Protein AF-A0A7S3ID53-F1 (afdb_monomer_lite)

Sequence (266 aa):
MGAVDMTKEGDAGKDYNVEGYPTLKFFGEDKANPEDFEGGRSSVGIINYATRKLKEIANARIGNKKRAKAEKPKEEKQPEPEPEAEAPTGDDDVVVLTDSNFAEELEASQEPWFVEFYAPWCGHCKKLAPEWNRAAKGLKGIVNMGAVDMTKEGDAGKDYNVEGYPTLKFFGEDKANPEDFEGGRSSVGIINYATRKLKEIANARIGNKKRAKAEKPKEEKQPEPEPEAEAPTGDDDVVVLTDSNFAEELEASQEPWFVEFYAPWC

pLDDT: mean 81.03, std 19.99, range [30.77, 98.19]

InterPro domains:
  IPR005788 Protein disulfide-isomerase, thioredoxin-like domain [TIGR01126] (97-197)
  IPR013766 Thioredoxin domain [PF00085] (2-50)
  IPR013766 Thioredoxin domain [PF00085] (94-194)
  IPR013766 Thioredoxin domain [PF00085] (238-266)
  IPR013766 Thioredoxin domain [PS51352] (76-203)
  IPR017937 Thioredoxin, conserved site [PS00194] (114-132)
  IPR036249 Thioredoxin-like superfamily [SSF52833] (2-51)
  IPR036249 Thioredoxin-like superfamily [SSF52833] (88-198)
  IPR036249 Thioredoxin-like superfamily [SSF52833] (228-266)

Secondary structure (DSSP, 8-state):
-EEEETTT-TTTTGGGT--SSSEEEEE-S-TTSPEE--S-SSHHHHHHHHHHHHHHHHHHHTT----SS--PPP-PPPPPPPP--------TTSEEE-TTTHIIIIIS--S-EEEEEE-TT-HHHHHHHHHHHHHHHHHTTTSEEEEEETTT-SSTTGGG---SSSEEEEE-S-TTSPEEP-S-SSHHHHHHHHHHHHHHHHHHHTT-----S--------PPPPPPP-------TTSEEE-TTTHIIIIIS-SS-EEEEEE-TT-

Organism: NCBI:txid46462

Foldseek 3Di:
DEEEACVAFVPLCPQPPCPDPWWKWKQAQPNSHIDTQPFDPDLLGVLVRVLVVLLCQLCVLLVNHDDPDDDDDDDDDDDDDDDQQFALDCPVQEAEDALVCLCPPQVVDQFKEKEWEAARPDPVRSVLNVQLVSLSSSCRQNYRYYYYHCVHRVPRCVQVPCPDPGWMWIQHRPNNDTDTDDFDSGSSGSSVRSSVVSSQNSCVVVVNPPPDDDDDDDDDDDDDDDDDDDPDPDDVVYHYDHNVCSCVPRVPDSHMDIYIYHHNVD

Radius of gyration: 21.74 Å; chains: 1; bounding box: 58×51×54 Å

Structure (mmCIF, N/CA/C/O backbone):
data_AF-A0A7S3ID53-F1
#
_entry.id   AF-A0A7S3ID53-F1
#
loop_
_atom_site.group_PDB
_atom_site.id
_atom_site.type_symbol
_atom_site.label_atom_id
_atom_site.label_alt_id
_atom_site.label_comp_id
_atom_site.label_asym_id
_atom_site.label_entity_id
_atom_site.label_seq_id
_atom_site.pdbx_PDB_ins_code
_atom_site.Cartn_x
_atom_site.Cartn_y
_atom_site.Cartn_z
_atom_site.occupancy
_atom_site.B_iso_or_equiv
_atom_site.auth_seq_id
_atom_site.auth_comp_id
_atom_site.auth_asym_id
_atom_site.auth_atom_id
_atom_site.pdbx_PDB_model_num
ATOM 1 N N . MET A 1 1 ? -12.681 0.423 7.461 1.00 87.00 1 MET A N 1
ATOM 2 C CA . MET A 1 1 ? -12.718 0.737 8.919 1.00 87.00 1 MET A CA 1
ATOM 3 C C . MET A 1 1 ? -13.815 -0.099 9.558 1.00 87.00 1 MET A C 1
ATOM 5 O O . MET A 1 1 ? -14.623 -0.624 8.810 1.00 87.00 1 MET A O 1
ATOM 9 N N . GLY A 1 2 ? -13.849 -0.245 10.884 1.00 89.06 2 GLY A N 1
ATOM 10 C CA . GLY A 1 2 ? -14.898 -0.996 11.584 1.00 89.06 2 GLY A CA 1
ATOM 11 C C . GLY A 1 2 ? -15.745 -0.108 12.497 1.00 89.06 2 GLY A C 1
ATOM 12 O O . GLY A 1 2 ? -15.226 0.860 13.054 1.00 89.06 2 GLY A O 1
ATOM 13 N N . ALA A 1 3 ? -17.017 -0.447 12.685 1.00 91.50 3 ALA A N 1
ATOM 14 C CA . ALA A 1 3 ? -17.880 0.185 13.683 1.00 91.50 3 ALA A CA 1
ATOM 15 C C . ALA A 1 3 ? -18.685 -0.867 14.457 1.00 91.50 3 ALA A C 1
ATOM 17 O O . ALA A 1 3 ? -19.273 -1.755 13.845 1.00 91.50 3 ALA A O 1
ATOM 18 N N . VAL A 1 4 ? -18.721 -0.755 15.786 1.00 90.94 4 VAL A N 1
ATOM 19 C CA . VAL A 1 4 ? -19.431 -1.665 16.700 1.00 90.94 4 VAL A CA 1
ATOM 20 C C . VAL A 1 4 ? -20.469 -0.883 17.503 1.00 90.94 4 VAL A C 1
ATOM 22 O O . VAL A 1 4 ? -20.121 0.047 18.236 1.00 90.94 4 VAL A O 1
ATOM 25 N N . ASP A 1 5 ? -21.737 -1.287 17.400 1.00 89.75 5 ASP A N 1
ATOM 26 C CA . ASP A 1 5 ? -22.834 -0.763 18.223 1.00 89.75 5 ASP A CA 1
ATOM 27 C C . ASP A 1 5 ? -22.857 -1.479 19.580 1.00 89.75 5 ASP A C 1
ATOM 29 O O . ASP A 1 5 ? -23.471 -2.533 19.742 1.00 89.75 5 ASP A O 1
ATOM 33 N N . MET A 1 6 ? -22.233 -0.879 20.590 1.00 87.88 6 MET A N 1
ATOM 34 C CA . MET A 1 6 ? -22.072 -1.479 21.922 1.00 87.88 6 MET A CA 1
ATOM 35 C C . MET A 1 6 ? -23.379 -1.597 22.718 1.00 87.88 6 MET A C 1
ATOM 37 O O . MET A 1 6 ? -23.398 -2.126 23.830 1.00 87.88 6 MET A O 1
ATOM 41 N N . THR A 1 7 ? -24.490 -1.103 22.169 1.00 84.50 7 THR A N 1
ATOM 42 C CA . THR A 1 7 ? -25.829 -1.255 22.756 1.00 84.50 7 THR A CA 1
ATOM 43 C C . THR A 1 7 ? -26.482 -2.573 22.369 1.00 84.50 7 THR A C 1
ATOM 45 O O . THR A 1 7 ? -27.404 -3.027 23.050 1.00 84.50 7 THR A O 1
ATOM 48 N N . LYS A 1 8 ? -25.981 -3.185 21.294 1.00 85.31 8 LYS A N 1
ATOM 49 C CA . LYS A 1 8 ? -26.403 -4.487 20.779 1.00 85.31 8 LYS A CA 1
ATOM 50 C C . LYS A 1 8 ? -25.313 -5.534 20.979 1.00 85.31 8 LYS A C 1
ATOM 52 O O . LYS A 1 8 ? -25.613 -6.624 21.451 1.00 85.31 8 LYS A O 1
ATOM 57 N N . GLU A 1 9 ? -24.072 -5.153 20.694 1.00 84.81 9 GLU A N 1
ATOM 58 C CA . GLU A 1 9 ? -22.898 -6.024 20.601 1.00 84.81 9 GLU A CA 1
ATOM 59 C C . GLU A 1 9 ? -22.068 -5.907 21.884 1.00 84.81 9 GLU A C 1
ATOM 61 O O . GLU A 1 9 ? -21.001 -5.291 21.950 1.00 84.81 9 GLU A O 1
ATOM 66 N N . GLY A 1 10 ? -22.660 -6.380 22.978 1.00 72.75 10 GLY A N 1
ATOM 67 C CA . GLY A 1 10 ? -22.133 -6.152 24.317 1.00 72.75 10 GLY A CA 1
ATOM 68 C C . GLY A 1 10 ? -20.851 -6.927 24.613 1.00 72.75 10 GLY A C 1
ATOM 69 O O . GLY A 1 10 ? -20.181 -6.586 25.586 1.00 72.75 10 GLY A O 1
ATOM 70 N N . ASP A 1 11 ? -20.519 -7.960 23.838 1.00 79.38 11 ASP A N 1
ATOM 71 C CA . ASP A 1 11 ? -19.353 -8.812 24.078 1.00 79.38 11 ASP A CA 1
ATOM 72 C C . ASP A 1 11 ? -18.123 -8.340 23.287 1.00 79.38 11 ASP A C 1
ATOM 74 O O . ASP A 1 11 ? -17.028 -8.312 23.852 1.00 79.38 11 ASP A O 1
ATOM 78 N N . ALA A 1 12 ? -18.305 -7.835 22.062 1.00 75.38 12 ALA A N 1
ATOM 79 C CA . ALA A 1 12 ? -17.230 -7.386 21.170 1.00 75.38 12 ALA A CA 1
ATOM 80 C C . ALA A 1 12 ? -16.278 -6.320 21.761 1.00 75.38 12 ALA A C 1
ATOM 82 O O . ALA A 1 12 ? -15.120 -6.239 21.360 1.00 75.38 12 ALA A O 1
ATOM 83 N N . GLY A 1 13 ? -16.728 -5.486 22.707 1.00 70.50 13 GLY A N 1
ATOM 84 C CA . GLY A 1 13 ? -15.908 -4.417 23.307 1.00 70.50 13 GLY A CA 1
ATOM 85 C C . GLY A 1 13 ? -15.374 -4.685 24.720 1.00 70.50 13 GLY A C 1
ATOM 86 O O . GLY A 1 13 ? -14.577 -3.888 25.225 1.00 70.50 13 GLY A O 1
ATOM 87 N N . LYS A 1 14 ? -15.800 -5.770 25.385 1.00 77.88 14 LYS A N 1
ATOM 88 C CA . LYS A 1 14 ? -15.497 -6.008 26.814 1.00 77.88 14 LYS A CA 1
ATOM 89 C C . LYS A 1 14 ? -14.019 -6.253 27.079 1.00 77.88 14 LYS A C 1
ATOM 91 O O . LYS A 1 14 ? -13.478 -5.715 28.045 1.00 77.88 14 LYS A O 1
ATOM 96 N N . ASP A 1 15 ? -13.369 -7.001 26.198 1.00 82.25 15 ASP A N 1
ATOM 97 C CA . ASP A 1 15 ? -11.969 -7.394 26.369 1.00 82.25 15 ASP A CA 1
ATOM 98 C C . ASP A 1 15 ? -10.986 -6.263 26.027 1.00 82.25 15 ASP A C 1
ATOM 100 O O . ASP A 1 15 ? -9.792 -6.355 26.304 1.00 82.25 15 ASP A O 1
ATOM 104 N N . TYR A 1 16 ? -11.495 -5.144 25.503 1.00 86.62 16 TYR A N 1
ATOM 105 C CA . TYR A 1 16 ? -10.685 -4.043 24.989 1.00 86.62 16 TYR A CA 1
ATOM 106 C C . TYR A 1 16 ? -10.718 -2.784 25.861 1.00 86.62 16 TYR A C 1
ATOM 108 O O . TYR A 1 16 ? -10.283 -1.720 25.421 1.00 86.62 16 TYR A O 1
ATOM 116 N N . ASN A 1 17 ? -11.200 -2.882 27.105 1.00 85.06 17 ASN A N 1
ATOM 117 C CA . ASN A 1 17 ? -11.281 -1.768 28.059 1.00 85.06 17 ASN A CA 1
ATOM 118 C C . ASN A 1 17 ? -12.061 -0.554 27.513 1.00 85.06 17 ASN A C 1
ATOM 120 O O . ASN A 1 17 ? -11.615 0.594 27.600 1.00 85.06 17 ASN A O 1
ATOM 124 N N . VAL A 1 18 ? -13.212 -0.807 26.886 1.00 86.38 18 VAL A N 1
ATOM 125 C CA . VAL A 1 18 ? -14.123 0.247 26.423 1.00 86.38 18 VAL A CA 1
ATOM 126 C C . VAL A 1 18 ? -14.992 0.705 27.601 1.00 86.38 18 VAL A C 1
ATOM 128 O O . VAL A 1 18 ? -15.982 0.067 27.947 1.00 86.38 18 VAL A O 1
ATOM 131 N N . GLU A 1 19 ? -14.601 1.807 28.246 1.00 83.06 19 GLU A N 1
ATOM 132 C CA . GLU A 1 19 ? -15.264 2.330 29.459 1.00 83.06 19 GLU A CA 1
ATOM 133 C C . GLU A 1 19 ? -16.294 3.444 29.184 1.00 83.06 19 GLU A C 1
ATOM 135 O O . GLU A 1 19 ? -17.050 3.836 30.074 1.00 83.06 19 GLU A O 1
ATOM 140 N N . GLY A 1 20 ? -16.338 3.970 27.958 1.00 82.81 20 GLY A N 1
ATOM 141 C CA . GLY A 1 20 ? -17.243 5.048 27.562 1.00 82.81 20 GLY A CA 1
ATOM 142 C C . GLY A 1 20 ? -17.380 5.171 26.048 1.00 82.81 20 GLY A C 1
ATOM 143 O O . GLY A 1 20 ? -16.651 4.520 25.299 1.00 82.81 20 GLY A O 1
ATOM 144 N N . TYR A 1 21 ? -18.305 6.016 25.592 1.00 86.38 21 TYR A N 1
ATOM 145 C CA . TYR A 1 21 ? -18.636 6.154 24.171 1.00 86.38 21 TYR A CA 1
ATOM 146 C C . TYR A 1 21 ? -18.617 7.626 23.706 1.00 86.38 21 TYR A C 1
ATOM 148 O O . TYR A 1 21 ? -18.977 8.509 24.489 1.00 86.38 21 TYR A O 1
ATOM 156 N N . PRO A 1 22 ? -18.206 7.904 22.450 1.00 89.75 22 PRO A N 1
ATOM 157 C CA . PRO A 1 22 ? -17.543 6.968 21.542 1.00 89.75 22 PRO A CA 1
ATOM 158 C C . PRO A 1 22 ? -16.083 6.724 21.964 1.00 89.75 22 PRO A C 1
ATOM 160 O O . PRO A 1 22 ? -15.394 7.642 22.436 1.00 89.75 22 PRO A O 1
ATOM 163 N N . THR A 1 23 ? -15.610 5.494 21.755 1.00 90.12 23 THR A N 1
ATOM 164 C CA . THR A 1 23 ? -14.207 5.091 21.935 1.00 90.12 23 THR A CA 1
ATOM 165 C C . THR A 1 23 ? -13.660 4.585 20.609 1.00 90.12 23 THR A C 1
ATOM 167 O O . THR A 1 23 ? -14.221 3.671 20.015 1.00 90.12 23 THR A O 1
ATOM 170 N N . LEU A 1 24 ? -12.553 5.168 20.150 1.00 93.00 24 LEU A N 1
ATOM 171 C CA . LEU A 1 24 ? -11.887 4.759 18.916 1.00 93.00 24 LEU A CA 1
ATOM 172 C C . LEU A 1 24 ? -10.577 4.057 19.256 1.00 93.00 24 LEU A C 1
ATOM 174 O O . LEU A 1 24 ? -9.776 4.578 20.038 1.00 93.00 24 LEU A O 1
ATOM 178 N N . LYS A 1 25 ? -10.356 2.898 18.642 1.00 93.38 25 LYS A N 1
ATOM 179 C CA . LYS A 1 25 ? -9.172 2.066 18.855 1.00 93.38 25 LYS A CA 1
ATOM 180 C C . LYS A 1 25 ? -8.539 1.666 17.533 1.00 93.38 25 LYS A C 1
ATOM 182 O O . LYS A 1 25 ? -9.215 1.414 16.536 1.00 93.38 25 LYS A O 1
ATOM 187 N N . PHE A 1 26 ? -7.215 1.605 17.535 1.00 94.62 26 PHE A N 1
ATOM 188 C CA . PHE A 1 26 ? -6.420 1.100 16.430 1.00 94.62 26 PHE A CA 1
ATOM 189 C C . PHE A 1 26 ? -5.920 -0.306 16.753 1.00 94.62 26 PHE A C 1
ATOM 191 O O . PHE A 1 26 ? -5.121 -0.506 17.666 1.00 94.62 26 PHE A O 1
ATOM 198 N N . PHE A 1 27 ? -6.373 -1.270 15.964 1.00 93.88 27 PHE A N 1
ATOM 199 C CA . PHE A 1 27 ? -5.972 -2.664 16.033 1.00 93.88 27 PHE A CA 1
ATOM 200 C C . PHE A 1 27 ? -4.851 -2.898 15.022 1.00 93.88 27 PHE A C 1
ATOM 202 O O . PHE A 1 27 ? -5.096 -3.050 13.823 1.00 93.88 27 PHE A O 1
ATOM 209 N N . GLY A 1 28 ? -3.610 -2.902 15.512 1.00 90.81 28 GLY A N 1
ATOM 210 C CA . GLY A 1 28 ? -2.423 -3.208 14.714 1.00 90.81 28 GLY A CA 1
ATOM 211 C C . GLY A 1 28 ? -2.308 -4.699 14.372 1.00 90.81 28 GLY A C 1
ATOM 212 O O . GLY A 1 28 ? -3.309 -5.393 14.216 1.00 90.81 28 GLY A O 1
ATOM 213 N N . GLU A 1 29 ? -1.076 -5.195 14.251 1.00 88.25 29 GLU A N 1
ATOM 214 C CA . GLU A 1 29 ? -0.818 -6.630 14.029 1.00 88.25 29 GLU A CA 1
ATOM 215 C C . GLU A 1 29 ? -1.092 -7.472 15.283 1.00 88.25 29 GLU A C 1
ATOM 217 O O . GLU A 1 29 ? -1.537 -8.609 15.185 1.00 88.25 29 GLU A O 1
ATOM 222 N N . ASP A 1 30 ? -0.849 -6.905 16.467 1.00 89.44 30 ASP A N 1
ATOM 223 C CA . ASP A 1 30 ? -1.215 -7.519 17.740 1.00 89.44 30 ASP A CA 1
ATOM 224 C C . ASP A 1 30 ? -2.657 -7.140 18.096 1.00 89.44 30 ASP A C 1
ATOM 226 O O . ASP A 1 30 ? -2.913 -6.114 18.731 1.00 89.44 30 ASP A O 1
ATOM 230 N N . LYS A 1 31 ? -3.606 -7.962 17.636 1.00 88.56 31 LYS A N 1
ATOM 231 C CA . LYS A 1 31 ? -5.047 -7.742 17.836 1.00 88.56 31 LYS A CA 1
ATOM 232 C C . LYS A 1 31 ? -5.463 -7.731 19.301 1.00 88.56 31 LYS A C 1
ATOM 234 O O . LYS A 1 31 ? -6.418 -7.044 19.643 1.00 88.56 31 LYS A O 1
ATOM 239 N N . ALA A 1 32 ? -4.723 -8.427 20.161 1.00 88.31 32 ALA A N 1
ATOM 240 C CA . ALA A 1 32 ? -5.027 -8.510 21.584 1.00 88.31 32 ALA A CA 1
ATOM 241 C C . ALA A 1 32 ? -4.705 -7.209 22.339 1.00 88.31 32 ALA A C 1
ATOM 243 O O . ALA A 1 32 ? -5.234 -6.989 23.425 1.00 88.31 32 ALA A O 1
ATOM 244 N N . ASN A 1 33 ? -3.848 -6.346 21.781 1.00 89.88 33 ASN A N 1
ATOM 245 C CA . ASN A 1 33 ? -3.401 -5.111 22.424 1.00 89.88 33 ASN A CA 1
ATOM 246 C C . ASN A 1 33 ? -3.660 -3.888 21.525 1.00 89.88 33 ASN A C 1
ATOM 248 O O . ASN A 1 33 ? -2.707 -3.280 21.021 1.00 89.88 33 ASN A O 1
ATOM 252 N N . PRO A 1 34 ? -4.931 -3.504 21.300 1.00 92.44 34 PRO A N 1
ATOM 253 C CA . PRO A 1 34 ? -5.243 -2.314 20.524 1.00 92.44 34 PRO A CA 1
ATOM 254 C C . PRO A 1 34 ? -4.798 -1.035 21.237 1.00 92.44 34 PRO A C 1
ATOM 256 O O . PRO A 1 34 ? -4.846 -0.918 22.462 1.00 92.44 34 PRO A O 1
ATOM 259 N N . GLU A 1 35 ? -4.410 -0.040 20.446 1.00 93.19 35 GLU A N 1
ATOM 260 C CA . GLU A 1 35 ? -4.025 1.278 20.940 1.00 93.19 35 GLU A CA 1
ATOM 261 C C . GLU A 1 35 ? -5.216 2.237 20.928 1.00 93.19 35 GLU A C 1
ATOM 263 O O . GLU A 1 35 ? -5.979 2.284 19.961 1.00 93.19 35 GLU A O 1
ATOM 268 N N . ASP A 1 36 ? -5.337 3.068 21.961 1.00 92.31 36 ASP A N 1
ATOM 269 C CA . ASP A 1 36 ? -6.326 4.143 21.968 1.00 92.31 36 ASP A CA 1
ATOM 270 C C . ASP A 1 36 ? -5.988 5.219 20.926 1.00 92.31 36 ASP A C 1
ATOM 272 O O . ASP A 1 36 ? -4.829 5.577 20.667 1.00 92.31 36 ASP A O 1
ATOM 276 N N . PHE A 1 37 ? -7.030 5.763 20.302 1.00 92.19 37 PHE A N 1
ATOM 277 C CA . PHE A 1 37 ? -6.881 6.883 19.387 1.00 92.19 37 PHE A CA 1
ATOM 278 C C . PHE A 1 37 ? -6.595 8.188 20.144 1.00 92.19 37 PHE A C 1
ATOM 280 O O . PHE A 1 37 ? -7.456 8.742 20.824 1.00 92.19 37 PHE A O 1
ATOM 287 N N . GLU A 1 38 ? -5.399 8.741 19.939 1.00 85.69 38 GLU A N 1
ATOM 288 C CA . GLU A 1 38 ? -4.935 9.984 20.580 1.00 85.69 38 GLU A CA 1
ATOM 289 C C . GLU A 1 38 ? -4.972 11.212 19.639 1.00 85.69 38 GLU A C 1
ATOM 291 O O . GLU A 1 38 ? -4.125 12.105 19.708 1.00 85.69 38 GLU A O 1
ATOM 296 N N . GLY A 1 39 ? -5.913 11.257 18.691 1.00 85.00 39 GLY A N 1
ATOM 297 C CA . GLY A 1 39 ? -6.010 12.326 17.691 1.00 85.00 39 GLY A CA 1
ATOM 298 C C . GLY A 1 39 ? -7.215 13.254 17.861 1.00 85.00 39 GLY A C 1
ATOM 299 O O . GLY A 1 39 ? -8.125 13.019 18.652 1.00 85.00 39 GLY A O 1
ATOM 300 N N . GLY A 1 40 ? -7.247 14.325 17.063 1.00 86.88 40 GLY A N 1
ATOM 301 C CA . GLY A 1 40 ? -8.467 15.119 16.908 1.00 86.88 40 GLY A CA 1
ATOM 302 C C . GLY A 1 40 ? -9.541 14.297 16.193 1.00 86.88 40 GLY A C 1
ATOM 303 O O . GLY A 1 40 ? -9.251 13.704 15.157 1.00 86.88 40 GLY A O 1
ATOM 304 N N . ARG A 1 41 ? -10.774 14.296 16.708 1.00 86.75 41 ARG A N 1
ATOM 305 C CA . ARG A 1 41 ? -11.921 13.528 16.175 1.00 86.75 41 ARG A CA 1
ATOM 306 C C . ARG A 1 41 ? -12.503 14.081 14.863 1.00 86.75 41 ARG A C 1
ATOM 308 O O . ARG A 1 41 ? -13.652 13.833 14.534 1.00 86.75 41 ARG A O 1
ATOM 315 N N . SER A 1 42 ? -11.722 14.850 14.109 1.00 90.69 42 SER A N 1
ATOM 316 C CA . SER A 1 42 ? -12.082 15.220 12.743 1.00 90.69 42 SER A CA 1
ATOM 317 C C . SER A 1 42 ? -11.637 14.127 11.777 1.00 90.69 42 SER A C 1
ATOM 319 O O . SER A 1 42 ? -10.637 13.447 12.020 1.00 90.69 42 SER A O 1
ATOM 321 N N . SER A 1 43 ? -12.311 14.017 10.634 1.00 88.62 43 SER A N 1
ATOM 322 C CA . SER A 1 43 ? -11.922 13.107 9.547 1.00 88.62 43 SER A CA 1
ATOM 323 C C . SER A 1 43 ? -10.439 13.252 9.171 1.00 88.62 43 SER A C 1
ATOM 325 O O . SER A 1 43 ? -9.705 12.271 9.078 1.00 88.62 43 SER A O 1
ATOM 327 N N . VAL A 1 44 ? -9.940 14.489 9.081 1.00 91.69 44 VAL A N 1
ATOM 328 C CA . VAL A 1 44 ? -8.516 14.784 8.835 1.00 91.69 44 VAL A CA 1
ATOM 329 C C . VAL A 1 44 ? -7.612 14.281 9.970 1.00 91.69 44 VAL A C 1
ATOM 331 O O . VAL A 1 44 ? -6.515 13.780 9.711 1.00 91.69 44 VAL A O 1
ATOM 334 N N . GLY A 1 45 ? -8.032 14.428 11.229 1.00 91.56 45 GLY A N 1
ATOM 335 C CA . GLY A 1 45 ? -7.286 13.948 12.392 1.00 91.56 45 GLY A CA 1
ATOM 336 C C . GLY A 1 45 ? -7.162 12.424 12.420 1.00 91.56 45 GLY A C 1
ATOM 337 O O . GLY A 1 45 ? -6.058 11.910 12.616 1.00 91.56 45 GLY A O 1
ATOM 338 N N . ILE A 1 46 ? -8.254 11.721 12.116 1.00 92.94 46 ILE A N 1
ATOM 339 C CA . ILE A 1 46 ? -8.301 10.259 11.998 1.00 92.94 46 ILE A CA 1
ATOM 340 C C . ILE A 1 46 ? -7.386 9.781 10.864 1.00 92.94 46 ILE A C 1
ATOM 342 O O . ILE A 1 46 ? -6.491 8.969 11.103 1.00 92.94 46 ILE A O 1
ATOM 346 N N . ILE A 1 47 ? -7.500 10.365 9.663 1.00 93.12 47 ILE A N 1
ATOM 347 C CA . ILE A 1 47 ? -6.636 10.034 8.513 1.00 93.12 47 ILE A CA 1
ATOM 348 C C . ILE A 1 47 ? -5.155 10.220 8.866 1.00 93.12 47 ILE A C 1
ATOM 350 O O . ILE A 1 47 ? -4.311 9.379 8.544 1.00 93.12 47 ILE A O 1
ATOM 354 N N . ASN A 1 48 ? -4.806 11.322 9.534 1.00 93.94 48 ASN A N 1
ATOM 355 C CA . ASN A 1 48 ? -3.425 11.600 9.933 1.00 93.94 48 ASN A CA 1
ATOM 356 C C . ASN A 1 48 ? -2.879 10.563 10.919 1.00 93.94 48 ASN A C 1
ATOM 358 O O . ASN A 1 48 ? -1.714 10.177 10.809 1.00 93.94 48 ASN A O 1
ATOM 362 N N . TYR A 1 49 ? -3.695 10.142 11.885 1.00 94.56 49 TYR A N 1
ATOM 363 C CA . TYR A 1 49 ? -3.312 9.128 12.858 1.00 94.56 49 TYR A CA 1
ATOM 364 C C . TYR A 1 49 ? -3.151 7.760 12.191 1.00 94.56 49 TYR A C 1
ATOM 366 O O . TYR A 1 49 ? -2.083 7.161 12.306 1.00 94.56 49 TYR A O 1
ATOM 374 N N . ALA A 1 50 ? -4.160 7.310 11.438 1.00 93.25 50 ALA A N 1
ATOM 375 C CA . ALA A 1 50 ? -4.154 6.008 10.779 1.00 93.25 50 ALA A CA 1
ATOM 376 C C . ALA A 1 50 ? -2.961 5.880 9.822 1.00 93.25 50 ALA A C 1
ATOM 378 O O . ALA A 1 50 ? -2.140 4.979 9.964 1.00 93.25 50 ALA A O 1
ATOM 379 N N . THR A 1 51 ? -2.760 6.848 8.923 1.00 94.00 51 THR A N 1
ATOM 380 C CA . THR A 1 51 ? -1.636 6.821 7.964 1.00 94.00 51 THR A CA 1
ATOM 381 C C . THR A 1 51 ? -0.263 6.839 8.643 1.00 94.00 51 THR A C 1
ATOM 383 O O . THR A 1 51 ? 0.686 6.227 8.147 1.00 94.00 51 THR A O 1
ATOM 386 N N . ARG A 1 52 ? -0.138 7.495 9.805 1.00 95.00 52 ARG A N 1
ATOM 387 C CA . ARG A 1 52 ? 1.077 7.434 10.626 1.00 95.00 52 ARG A CA 1
ATOM 388 C C . ARG A 1 52 ? 1.293 6.033 11.201 1.00 95.00 52 ARG A C 1
ATOM 390 O O . ARG A 1 52 ? 2.412 5.536 11.109 1.00 95.00 52 ARG A O 1
ATOM 397 N N . LYS A 1 53 ? 0.252 5.400 11.746 1.00 95.00 53 LYS A N 1
ATOM 398 C CA . LYS A 1 53 ? 0.321 4.033 12.281 1.00 95.00 53 LYS A CA 1
ATOM 399 C C . LYS A 1 53 ? 0.653 3.000 11.208 1.00 95.00 53 LYS A C 1
ATOM 401 O O . LYS A 1 53 ? 1.582 2.221 11.402 1.00 95.00 53 LYS A O 1
ATOM 406 N N . LEU A 1 54 ? 0.017 3.075 10.038 1.00 94.81 54 LEU A N 1
ATOM 407 C CA . LEU A 1 54 ? 0.346 2.228 8.881 1.00 94.81 54 LEU A CA 1
ATOM 408 C C . LEU A 1 54 ? 1.828 2.343 8.503 1.00 94.81 54 LEU A C 1
ATOM 410 O O . LEU A 1 54 ? 2.518 1.349 8.290 1.00 94.81 54 LEU A O 1
ATOM 414 N N . LYS A 1 55 ? 2.358 3.569 8.491 1.00 95.50 55 LYS A N 1
ATOM 415 C CA . LYS A 1 55 ? 3.778 3.813 8.234 1.00 95.50 55 LYS A CA 1
ATOM 416 C C . LYS A 1 55 ? 4.690 3.257 9.332 1.00 95.50 55 LYS A C 1
ATOM 418 O O . LYS A 1 55 ? 5.790 2.798 9.020 1.00 95.50 55 LYS A O 1
ATOM 423 N N . GLU A 1 56 ? 4.298 3.342 10.600 1.00 94.25 56 GLU A N 1
ATOM 424 C CA . GLU A 1 56 ? 5.048 2.763 11.723 1.00 94.25 56 GLU A CA 1
ATOM 425 C C . GLU A 1 56 ? 5.121 1.233 11.598 1.00 94.25 56 GLU A C 1
ATOM 427 O O . GLU A 1 56 ? 6.225 0.688 11.660 1.00 94.25 56 GLU A O 1
ATOM 432 N N . ILE A 1 57 ? 3.992 0.575 11.304 1.00 94.19 57 ILE A N 1
ATOM 433 C CA . ILE A 1 57 ? 3.909 -0.871 11.032 1.00 94.19 57 ILE A CA 1
ATOM 434 C C . ILE A 1 57 ? 4.819 -1.246 9.859 1.00 94.19 57 ILE A C 1
ATOM 436 O O . ILE A 1 57 ? 5.719 -2.075 10.011 1.00 94.19 57 ILE A O 1
ATOM 440 N N . ALA A 1 58 ? 4.670 -0.571 8.716 1.00 94.81 58 ALA A N 1
ATOM 441 C CA . ALA A 1 58 ? 5.447 -0.885 7.521 1.00 94.81 58 ALA A CA 1
ATOM 442 C C . ALA A 1 58 ? 6.962 -0.763 7.744 1.00 94.81 58 ALA A C 1
ATOM 444 O O . ALA A 1 58 ? 7.740 -1.613 7.311 1.00 94.81 58 ALA A O 1
ATOM 445 N N . ASN A 1 59 ? 7.404 0.267 8.475 1.00 93.75 59 ASN A N 1
ATOM 446 C CA . ASN A 1 59 ? 8.817 0.419 8.826 1.00 93.75 59 ASN A CA 1
ATOM 447 C C . ASN A 1 59 ? 9.294 -0.634 9.839 1.00 93.75 59 ASN A C 1
ATOM 449 O O . ASN A 1 59 ? 10.440 -1.082 9.756 1.00 93.75 59 ASN A O 1
ATOM 453 N N . ALA A 1 60 ? 8.447 -1.039 10.788 1.00 93.88 60 ALA A N 1
ATOM 454 C CA . ALA A 1 60 ? 8.788 -2.063 11.770 1.00 93.88 60 ALA A CA 1
ATOM 455 C C . ALA A 1 60 ? 9.015 -3.435 11.114 1.00 93.88 60 ALA A C 1
ATOM 457 O O . ALA A 1 60 ? 10.010 -4.088 11.443 1.00 93.88 60 ALA A O 1
ATOM 458 N N . ARG A 1 61 ? 8.176 -3.822 10.141 1.00 93.56 61 ARG A N 1
ATOM 459 C CA . ARG A 1 61 ? 8.288 -5.085 9.378 1.00 93.56 61 ARG A CA 1
ATOM 460 C C . ARG A 1 61 ? 9.616 -5.244 8.646 1.00 93.56 61 ARG A C 1
ATOM 462 O O . ARG A 1 61 ? 10.137 -6.351 8.524 1.00 93.56 61 ARG A O 1
ATOM 469 N N . ILE A 1 62 ? 10.195 -4.130 8.202 1.00 92.75 62 ILE A N 1
ATOM 470 C CA . ILE A 1 62 ? 11.480 -4.112 7.496 1.00 92.75 62 ILE A CA 1
ATOM 471 C C . ILE A 1 62 ? 12.673 -3.844 8.424 1.00 92.75 62 ILE A C 1
ATOM 473 O O . ILE A 1 62 ? 13.771 -3.560 7.943 1.00 92.75 62 ILE A O 1
ATOM 477 N N . GLY A 1 63 ? 12.483 -3.888 9.747 1.00 88.75 63 GLY A N 1
ATOM 478 C CA . GLY A 1 63 ? 13.540 -3.661 10.738 1.00 88.75 63 GLY A CA 1
ATOM 479 C C . GLY A 1 63 ? 13.990 -2.201 10.871 1.00 88.75 63 GLY A C 1
ATOM 480 O O . GLY A 1 63 ? 14.971 -1.917 11.556 1.00 88.75 63 GLY A O 1
ATOM 481 N N . ASN A 1 64 ? 13.276 -1.252 10.262 1.00 79.81 64 ASN A N 1
ATOM 482 C CA . ASN A 1 64 ? 13.569 0.178 10.332 1.00 79.81 64 ASN A CA 1
ATOM 483 C C . ASN A 1 64 ? 12.867 0.823 11.541 1.00 79.81 64 ASN A C 1
ATOM 485 O O . ASN A 1 64 ? 12.061 1.745 11.410 1.00 79.81 64 ASN A O 1
ATOM 489 N N . LYS A 1 65 ? 13.142 0.327 12.754 1.00 62.38 65 LYS A N 1
ATOM 490 C CA . LYS A 1 65 ? 12.623 0.941 13.986 1.00 62.38 65 LYS A CA 1
ATOM 491 C C . LYS A 1 65 ? 13.426 2.211 14.276 1.00 62.38 65 LYS A C 1
ATOM 493 O O . LYS A 1 65 ? 14.634 2.147 14.511 1.00 62.38 65 LYS A O 1
ATOM 498 N N . LYS A 1 66 ? 12.778 3.385 14.299 1.00 52.56 66 LYS A N 1
ATOM 499 C CA . LYS A 1 66 ? 13.398 4.585 14.887 1.00 52.56 66 LYS A CA 1
ATOM 500 C C . LYS A 1 66 ? 13.811 4.240 16.320 1.00 52.56 66 LYS A C 1
ATOM 502 O O . LYS A 1 66 ? 12.972 3.908 17.147 1.00 52.56 66 LYS A O 1
ATOM 507 N N . ARG A 1 67 ? 15.120 4.295 16.576 1.00 43.00 67 ARG A N 1
ATOM 508 C CA . ARG A 1 67 ? 15.772 4.022 17.862 1.00 43.00 67 ARG A CA 1
ATOM 509 C C . ARG A 1 67 ? 15.046 4.704 19.031 1.00 43.00 67 ARG A C 1
ATOM 511 O O . ARG A 1 67 ? 15.236 5.898 19.251 1.00 43.00 67 ARG A O 1
ATOM 518 N N . ALA A 1 68 ? 14.349 3.932 19.856 1.00 37.28 68 ALA A N 1
ATOM 519 C CA . ALA A 1 68 ? 14.369 4.177 21.290 1.00 37.28 68 ALA A CA 1
ATOM 520 C C . ALA A 1 68 ? 15.685 3.578 21.815 1.00 37.28 68 ALA A C 1
ATOM 522 O O . ALA A 1 68 ? 15.847 2.370 21.802 1.00 37.28 68 ALA A O 1
ATOM 523 N N . LYS A 1 69 ? 16.629 4.463 22.164 1.00 36.66 69 LYS A N 1
ATOM 524 C CA . LYS A 1 69 ? 17.853 4.279 22.976 1.00 36.66 69 LYS A CA 1
ATOM 525 C C . LYS A 1 69 ? 18.748 3.038 22.730 1.00 36.66 69 LYS A C 1
ATOM 527 O O . LYS A 1 69 ? 18.354 1.891 22.827 1.00 36.66 69 LYS A O 1
ATOM 532 N N . ALA A 1 70 ? 20.019 3.331 22.465 1.00 40.22 70 ALA A N 1
ATOM 533 C CA . ALA A 1 70 ? 21.073 2.417 22.041 1.00 40.22 70 ALA A CA 1
ATOM 534 C C . ALA A 1 70 ? 21.379 1.231 22.978 1.00 40.22 70 ALA A C 1
ATOM 536 O O . ALA A 1 70 ? 21.675 1.435 24.151 1.00 40.22 70 ALA A O 1
ATOM 537 N N . GLU A 1 71 ? 21.554 0.057 22.369 1.00 33.62 71 GLU A N 1
ATOM 538 C CA . GLU A 1 71 ? 22.671 -0.843 22.664 1.00 33.62 71 GLU A CA 1
ATOM 539 C C . GLU A 1 71 ? 23.486 -1.085 21.380 1.00 33.62 71 GLU A C 1
ATOM 541 O O . GLU A 1 71 ? 22.979 -0.987 20.261 1.00 33.62 71 GLU A O 1
ATOM 546 N N . LYS A 1 72 ? 24.798 -1.266 21.556 1.00 30.77 72 LYS A N 1
ATOM 547 C CA . LYS A 1 72 ? 25.823 -1.333 20.501 1.00 30.77 72 LYS A CA 1
ATOM 548 C C . LYS A 1 72 ? 25.561 -2.482 19.510 1.00 30.77 72 LYS A C 1
ATOM 550 O O . LYS A 1 72 ? 25.235 -3.576 19.964 1.00 30.77 72 LYS A O 1
ATOM 555 N N . PRO A 1 73 ? 25.827 -2.310 18.201 1.00 38.50 73 PRO A N 1
ATOM 556 C CA . PRO A 1 73 ? 25.879 -3.442 17.284 1.00 38.50 73 PRO A CA 1
ATOM 557 C C . PRO A 1 73 ? 27.071 -4.332 17.652 1.00 38.50 73 PRO A C 1
ATOM 559 O O . PRO A 1 73 ? 28.210 -3.857 17.699 1.00 38.50 73 PRO A O 1
ATOM 562 N N . LYS A 1 74 ? 26.804 -5.610 17.932 1.00 37.47 74 LYS A N 1
ATOM 563 C CA . LYS A 1 74 ? 27.822 -6.655 17.830 1.00 37.47 74 LYS A CA 1
ATOM 564 C C . LYS A 1 74 ? 28.109 -6.875 16.350 1.00 37.47 74 LYS A C 1
ATOM 566 O O . LYS A 1 74 ? 27.195 -6.962 15.541 1.00 37.47 74 LYS A O 1
ATOM 571 N N . GLU A 1 75 ? 29.396 -6.916 16.059 1.00 42.66 75 GLU A N 1
ATOM 572 C CA . GLU A 1 75 ? 30.015 -7.258 14.788 1.00 42.66 75 GLU A CA 1
ATOM 573 C C . GLU A 1 75 ? 29.428 -8.565 14.240 1.00 42.66 75 GLU A C 1
ATOM 575 O O . GLU A 1 75 ? 29.624 -9.639 14.812 1.00 42.66 75 GLU A O 1
ATOM 580 N N . GLU A 1 76 ? 28.651 -8.446 13.166 1.00 41.56 76 GLU A N 1
ATOM 581 C CA . GLU A 1 76 ? 28.072 -9.573 12.446 1.00 41.56 76 GLU A CA 1
ATOM 582 C C . GLU A 1 76 ? 28.991 -9.914 11.269 1.00 41.56 76 GLU A C 1
ATOM 584 O O . GLU A 1 76 ? 29.417 -9.047 10.502 1.00 41.56 76 GLU A O 1
ATOM 589 N N . LYS A 1 77 ? 29.368 -11.191 11.208 1.00 36.75 77 LYS A N 1
ATOM 590 C CA . LYS A 1 77 ? 30.244 -11.792 10.202 1.00 36.75 77 LYS A CA 1
ATOM 591 C C . LYS A 1 77 ? 29.744 -11.480 8.789 1.00 36.75 77 LYS A C 1
ATOM 593 O O . LYS A 1 77 ? 28.550 -11.560 8.525 1.00 36.75 77 LYS A O 1
ATOM 598 N N . GLN A 1 78 ? 30.685 -11.202 7.886 1.00 38.00 78 GLN A N 1
ATOM 599 C CA . GLN A 1 78 ? 30.442 -11.119 6.444 1.00 38.00 78 GLN A CA 1
ATOM 600 C C . GLN A 1 78 ? 29.660 -12.353 5.960 1.00 38.00 78 GLN A C 1
ATOM 602 O O . GLN A 1 78 ? 30.104 -13.468 6.256 1.00 38.00 78 GLN A O 1
ATOM 607 N N . PRO A 1 79 ? 28.546 -12.196 5.224 1.00 42.62 79 PRO A N 1
ATOM 608 C CA . PRO A 1 79 ? 27.973 -13.320 4.510 1.00 42.62 79 PRO A CA 1
ATOM 609 C C . PRO A 1 79 ? 28.869 -13.688 3.318 1.00 42.62 79 PRO A C 1
ATOM 611 O O . PRO A 1 79 ? 29.431 -12.827 2.637 1.00 42.62 79 PRO A O 1
ATOM 614 N N . GLU A 1 80 ? 29.020 -14.998 3.125 1.00 42.59 80 GLU A N 1
ATOM 615 C CA . GLU A 1 80 ? 29.505 -15.650 1.905 1.00 42.59 80 GLU A CA 1
ATOM 616 C C . GLU A 1 80 ? 28.758 -15.143 0.654 1.00 42.59 80 GLU A C 1
ATOM 618 O O . GLU A 1 80 ? 27.648 -14.625 0.783 1.00 42.59 80 GLU A O 1
ATOM 623 N N . PRO A 1 81 ? 29.352 -15.261 -0.551 1.00 41.25 81 PRO A N 1
ATOM 624 C CA . PRO A 1 81 ? 28.816 -14.639 -1.760 1.00 41.25 81 PRO A CA 1
ATOM 625 C C . PRO A 1 81 ? 27.382 -15.099 -2.057 1.00 41.25 81 PRO A C 1
ATOM 627 O O . PRO A 1 81 ? 27.130 -16.287 -2.257 1.00 41.25 81 PRO A O 1
ATOM 630 N N . GLU A 1 82 ? 26.468 -14.127 -2.100 1.00 46.22 82 GLU A N 1
ATOM 631 C CA . GLU A 1 82 ? 25.078 -14.293 -2.527 1.00 46.22 82 GLU A CA 1
ATOM 632 C C . GLU A 1 82 ? 25.021 -14.854 -3.964 1.00 46.22 82 GLU A C 1
ATOM 634 O O . GLU A 1 82 ? 25.811 -14.424 -4.816 1.00 46.22 82 GLU A O 1
ATOM 639 N N . PRO A 1 83 ? 24.109 -15.801 -4.269 1.00 43.50 83 PRO A N 1
ATOM 640 C CA . PRO A 1 83 ? 23.831 -16.182 -5.650 1.00 43.50 83 PRO A CA 1
ATOM 641 C C . PRO A 1 83 ? 23.315 -14.960 -6.431 1.00 43.50 83 PRO A C 1
ATOM 643 O O . PRO A 1 83 ? 22.716 -14.055 -5.854 1.00 43.50 83 PRO A O 1
ATOM 646 N N . GLU A 1 84 ? 23.603 -14.912 -7.735 1.00 44.38 84 GLU A N 1
ATOM 647 C CA . GLU A 1 84 ? 23.235 -13.819 -8.647 1.00 44.38 84 GLU A CA 1
ATOM 648 C C . GLU A 1 84 ? 21.820 -13.277 -8.395 1.00 44.38 84 GLU A C 1
ATOM 650 O O . GLU A 1 84 ? 20.864 -14.040 -8.335 1.00 44.38 84 GLU A O 1
ATOM 655 N N . ALA A 1 85 ? 21.694 -11.947 -8.296 1.00 44.28 85 ALA A N 1
ATOM 656 C CA . ALA A 1 85 ? 20.424 -11.239 -8.158 1.00 44.28 85 ALA A CA 1
ATOM 657 C C . ALA A 1 85 ? 19.430 -11.650 -9.261 1.00 44.28 85 ALA A C 1
ATOM 659 O O . ALA A 1 85 ? 19.522 -11.184 -10.408 1.00 44.28 85 ALA A O 1
ATOM 660 N N . GLU A 1 86 ? 18.500 -12.533 -8.901 1.00 49.66 86 GLU A N 1
ATOM 661 C CA . GLU A 1 86 ? 17.364 -12.918 -9.727 1.00 49.66 86 GLU A CA 1
ATOM 662 C C . GLU A 1 86 ? 16.312 -11.793 -9.740 1.00 49.66 86 GLU A C 1
ATOM 664 O O . GLU A 1 86 ? 16.319 -10.888 -8.903 1.00 49.66 86 GLU A O 1
ATOM 669 N N . ALA A 1 87 ? 15.449 -11.802 -10.759 1.00 53.22 87 ALA A N 1
ATOM 670 C CA . ALA A 1 87 ? 14.295 -10.907 -10.889 1.00 53.22 87 ALA A CA 1
ATOM 671 C C . ALA A 1 87 ? 13.409 -10.939 -9.619 1.00 53.22 87 ALA A C 1
ATOM 673 O O . ALA A 1 87 ? 13.555 -11.878 -8.834 1.00 53.22 87 ALA A O 1
ATOM 674 N N . PRO A 1 88 ? 12.484 -9.974 -9.395 1.00 52.12 88 PRO A N 1
ATOM 675 C CA . PRO A 1 88 ? 11.465 -10.115 -8.351 1.00 52.12 88 PRO A CA 1
ATOM 676 C C . PRO A 1 88 ? 10.687 -11.416 -8.602 1.00 52.12 88 PRO A C 1
ATOM 678 O O . PRO A 1 88 ? 9.830 -11.506 -9.477 1.00 52.12 88 PRO A O 1
ATOM 681 N N . THR A 1 89 ? 11.083 -12.469 -7.898 1.00 42.34 89 THR A N 1
ATOM 682 C CA . THR A 1 89 ? 10.645 -13.846 -8.099 1.00 42.34 89 THR A CA 1
ATOM 683 C C . THR A 1 89 ? 9.631 -14.145 -7.021 1.00 42.34 89 THR A C 1
ATOM 685 O O . THR A 1 89 ? 9.962 -14.831 -6.073 1.00 42.34 89 THR A O 1
ATOM 688 N N . GLY A 1 90 ? 8.424 -13.581 -7.138 1.00 47.34 90 GLY A N 1
ATOM 689 C CA . GLY A 1 90 ? 7.259 -13.983 -6.340 1.00 47.34 90 GLY A CA 1
ATOM 690 C C . GLY A 1 90 ? 7.542 -14.348 -4.877 1.00 47.34 90 GLY A C 1
ATOM 691 O O . GLY A 1 90 ? 7.029 -15.361 -4.410 1.00 47.34 90 GLY A O 1
ATOM 692 N N . ASP A 1 91 ? 8.376 -13.571 -4.169 1.00 55.66 91 ASP A N 1
ATOM 693 C CA . ASP A 1 91 ? 8.370 -13.592 -2.707 1.00 55.66 91 ASP A CA 1
ATOM 694 C C . ASP A 1 91 ? 6.916 -13.321 -2.294 1.00 55.66 91 ASP A C 1
ATOM 696 O O . ASP A 1 91 ? 6.276 -12.493 -2.942 1.00 55.66 91 ASP A O 1
ATOM 700 N N . ASP A 1 92 ? 6.398 -13.985 -1.252 1.00 63.25 92 ASP A N 1
ATOM 701 C CA . ASP A 1 92 ? 4.961 -14.035 -0.882 1.00 63.25 92 ASP A CA 1
ATOM 702 C C . ASP A 1 92 ? 4.228 -12.669 -0.801 1.00 63.25 92 ASP A C 1
ATOM 704 O O . ASP A 1 92 ? 3.008 -12.626 -0.657 1.00 63.25 92 ASP A O 1
ATOM 708 N N . ASP A 1 93 ? 4.953 -11.550 -0.860 1.00 89.38 93 ASP A N 1
ATOM 709 C CA . ASP A 1 93 ? 4.441 -10.185 -0.776 1.00 89.38 93 ASP A CA 1
ATOM 710 C C . ASP A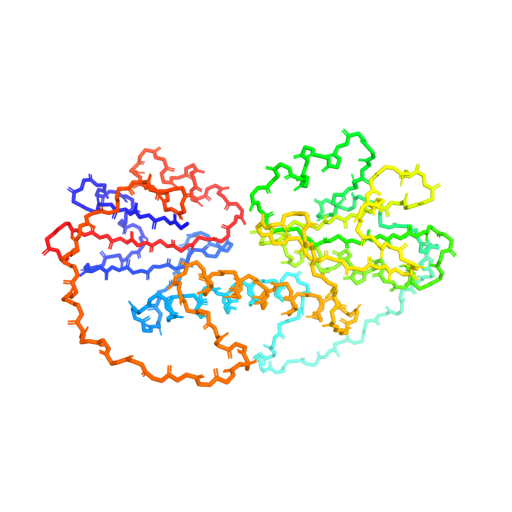 1 93 ? 4.481 -9.394 -2.112 1.00 89.38 93 ASP A C 1
ATOM 712 O O . ASP A 1 93 ? 3.948 -8.285 -2.155 1.00 89.38 93 ASP A O 1
ATOM 716 N N . VAL A 1 94 ? 5.093 -9.911 -3.195 1.00 95.19 94 VAL A N 1
ATOM 717 C CA . VAL A 1 94 ? 5.084 -9.294 -4.544 1.00 95.19 94 VAL A CA 1
ATOM 718 C C . VAL A 1 94 ? 4.324 -10.175 -5.531 1.00 95.19 94 VAL A C 1
ATOM 720 O O . VAL A 1 94 ? 4.757 -11.274 -5.874 1.00 95.19 94 VAL A O 1
ATOM 723 N N . VAL A 1 95 ? 3.226 -9.649 -6.068 1.00 95.44 95 VAL A N 1
ATOM 724 C CA . VAL A 1 95 ? 2.420 -10.336 -7.078 1.00 95.44 95 VAL A CA 1
ATOM 725 C C . VAL A 1 95 ? 3.064 -10.178 -8.454 1.00 95.44 95 VAL A C 1
ATOM 727 O O . VAL A 1 95 ? 3.313 -9.065 -8.926 1.00 95.44 95 VAL A O 1
ATOM 730 N N . VAL A 1 96 ? 3.319 -11.302 -9.125 1.00 94.69 96 VAL A N 1
ATOM 731 C CA . VAL A 1 96 ? 3.751 -11.295 -10.526 1.00 94.69 96 VAL A CA 1
ATOM 732 C C . VAL A 1 96 ? 2.528 -11.065 -11.404 1.00 94.69 96 VAL A C 1
ATOM 734 O O . VAL A 1 96 ? 1.627 -11.901 -11.489 1.00 94.69 96 VAL A O 1
ATOM 737 N N . LEU A 1 97 ? 2.509 -9.908 -12.051 1.00 95.06 97 LEU A N 1
ATOM 738 C CA . LEU A 1 97 ? 1.455 -9.503 -12.961 1.00 95.06 97 LEU A CA 1
ATOM 739 C C . LEU A 1 97 ? 1.863 -9.865 -14.395 1.00 95.06 97 LEU A C 1
ATOM 741 O O . LEU A 1 97 ? 2.981 -9.600 -14.837 1.00 95.06 97 LEU A O 1
ATOM 745 N N . THR A 1 98 ? 0.933 -10.492 -15.099 1.00 95.19 98 THR A N 1
ATOM 746 C CA . THR A 1 98 ? 1.061 -11.069 -16.440 1.00 95.19 98 THR A CA 1
ATOM 747 C C . THR A 1 98 ? -0.113 -10.621 -17.296 1.00 95.19 98 THR A C 1
ATOM 749 O O . THR A 1 98 ? -1.146 -10.218 -16.762 1.00 95.19 98 THR A O 1
ATOM 752 N N . ASP A 1 99 ? -0.020 -10.793 -18.611 1.00 93.31 99 ASP A N 1
ATOM 753 C CA . ASP A 1 99 ? -1.106 -10.506 -19.555 1.00 93.31 99 ASP A CA 1
ATOM 754 C C . ASP A 1 99 ? -2.426 -11.211 -19.165 1.00 93.31 99 ASP A C 1
ATOM 756 O O . ASP A 1 99 ? -3.513 -10.733 -19.484 1.00 93.31 99 ASP A O 1
ATOM 760 N N . SER A 1 100 ? -2.345 -12.338 -18.445 1.00 93.62 100 SER A N 1
ATOM 761 C CA . SER A 1 100 ? -3.504 -13.151 -18.061 1.00 93.62 100 SER A CA 1
ATOM 762 C C . SER A 1 100 ? -4.227 -12.716 -16.784 1.00 93.62 100 SER A C 1
ATOM 764 O O . SER A 1 100 ? -5.419 -12.989 -16.667 1.00 93.62 100 SER A O 1
ATOM 766 N N . ASN A 1 101 ? -3.543 -12.058 -15.842 1.00 94.25 101 ASN A N 1
ATOM 767 C CA . ASN A 1 101 ? -4.118 -11.677 -14.543 1.00 94.25 101 ASN A CA 1
ATOM 768 C C . ASN A 1 101 ? -4.145 -10.161 -14.308 1.00 94.25 101 ASN A C 1
ATOM 770 O O . ASN A 1 101 ? -4.828 -9.715 -13.395 1.00 94.25 101 ASN A O 1
ATOM 774 N N . PHE A 1 102 ? -3.460 -9.358 -15.130 1.00 94.06 102 PHE A N 1
ATOM 775 C CA . PHE A 1 102 ? -3.338 -7.912 -14.928 1.00 94.06 102 PHE A CA 1
ATOM 776 C C . PHE A 1 102 ? -4.699 -7.208 -14.791 1.00 94.06 102 PHE A C 1
ATOM 778 O O . PHE A 1 102 ? -4.900 -6.409 -13.878 1.00 94.06 102 PHE A O 1
ATOM 785 N N . ALA A 1 103 ? -5.649 -7.536 -15.670 1.00 92.19 103 ALA A N 1
ATOM 786 C CA . ALA A 1 103 ? -6.976 -6.928 -15.659 1.00 92.19 103 ALA A CA 1
ATOM 787 C C . ALA A 1 103 ? -7.785 -7.290 -14.399 1.00 92.19 103 ALA A C 1
ATOM 789 O O . ALA A 1 103 ? -8.451 -6.438 -13.818 1.00 92.19 103 ALA A O 1
ATOM 790 N N . GLU A 1 104 ? -7.718 -8.547 -13.961 1.00 93.69 104 GLU A N 1
ATOM 791 C CA . GLU A 1 104 ? -8.471 -9.031 -12.799 1.00 93.69 104 GLU A CA 1
ATOM 792 C C . GLU A 1 104 ? -7.845 -8.559 -11.480 1.00 93.69 104 GLU A C 1
ATOM 794 O O . GLU A 1 104 ? -8.538 -8.005 -10.632 1.00 93.69 104 GLU A O 1
ATOM 799 N N . GLU A 1 105 ? -6.530 -8.712 -11.334 1.00 93.94 105 GLU A N 1
ATOM 800 C CA . GLU A 1 105 ? -5.809 -8.408 -10.095 1.00 93.94 105 GLU A CA 1
ATOM 801 C C . GLU A 1 105 ? -5.649 -6.902 -9.868 1.0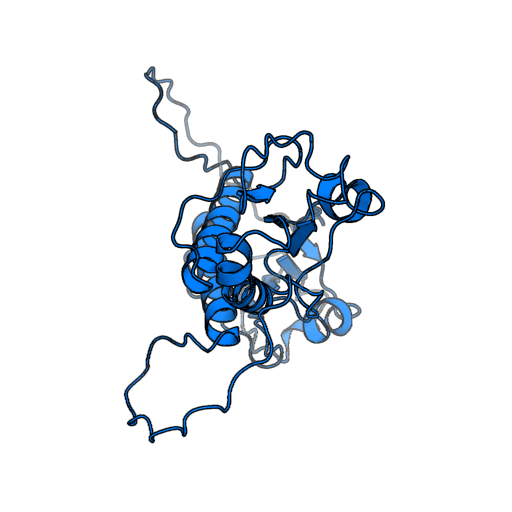0 93.94 105 GLU A C 1
ATOM 803 O O . GLU A 1 105 ? -5.761 -6.421 -8.742 1.00 93.94 105 GLU A O 1
ATOM 808 N N . LEU A 1 106 ? -5.379 -6.128 -10.927 1.00 95.00 106 LEU A N 1
ATOM 809 C CA . LEU A 1 106 ? -5.051 -4.709 -10.801 1.00 95.00 106 LEU A CA 1
ATOM 810 C C . LEU A 1 106 ? -6.161 -3.791 -11.306 1.00 95.00 106 LEU A C 1
ATOM 812 O O . LEU A 1 106 ? -6.555 -2.878 -10.579 1.00 95.00 106 LEU A O 1
ATOM 816 N N . GLU A 1 107 ? -6.643 -3.976 -12.537 1.00 92.69 107 GLU A N 1
ATOM 817 C CA . GLU A 1 107 ? -7.586 -3.020 -13.144 1.00 92.69 107 GLU A CA 1
ATOM 818 C C . GLU A 1 107 ? -8.981 -3.090 -12.511 1.00 92.69 107 GLU A C 1
ATOM 820 O O . GLU A 1 107 ? -9.630 -2.057 -12.348 1.00 92.69 107 GLU A O 1
ATOM 825 N N . ALA A 1 108 ? -9.426 -4.286 -12.117 1.00 92.75 108 ALA A N 1
ATOM 826 C CA . ALA A 1 108 ? -10.690 -4.491 -11.413 1.00 92.75 108 ALA A CA 1
ATOM 827 C C . ALA A 1 108 ? -10.585 -4.276 -9.890 1.00 92.75 108 ALA A C 1
ATOM 829 O O . ALA A 1 108 ? -11.609 -4.161 -9.213 1.00 92.75 108 ALA A O 1
ATOM 830 N N . SER A 1 109 ? -9.369 -4.197 -9.341 1.00 93.75 109 SER A N 1
ATOM 831 C CA . SER A 1 109 ? -9.144 -4.015 -7.906 1.00 93.75 109 SER A CA 1
ATOM 832 C C . SER A 1 109 ? -9.527 -2.612 -7.440 1.00 93.75 109 SER A C 1
ATOM 834 O O . SER A 1 109 ? -9.104 -1.605 -8.008 1.00 93.75 109 SER A O 1
ATOM 836 N N . GLN A 1 110 ? -10.243 -2.529 -6.321 1.00 90.44 110 GLN A N 1
ATOM 837 C CA . GLN A 1 110 ? -10.501 -1.259 -5.631 1.00 90.44 110 GLN A CA 1
ATOM 838 C C . GLN A 1 110 ? -9.329 -0.826 -4.738 1.00 90.44 110 GLN A C 1
ATOM 840 O O . GLN A 1 110 ? -9.204 0.345 -4.375 1.00 90.44 110 GLN A O 1
ATOM 845 N N . GLU A 1 111 ? -8.432 -1.755 -4.413 1.00 93.56 111 GLU A N 1
ATOM 846 C CA . GLU A 1 111 ? -7.289 -1.509 -3.544 1.00 93.56 111 GLU A CA 1
ATOM 847 C C . GLU A 1 111 ? -6.162 -0.779 -4.277 1.00 93.56 111 GLU A C 1
ATOM 849 O O . GLU A 1 111 ? -5.995 -0.949 -5.488 1.00 93.56 111 GLU A O 1
ATOM 854 N N . PRO A 1 112 ? -5.361 0.042 -3.582 1.00 96.56 112 PRO A N 1
ATOM 855 C CA . PRO A 1 112 ? -4.213 0.712 -4.172 1.00 96.56 112 PRO A CA 1
ATOM 856 C C . PRO A 1 112 ? -3.101 -0.285 -4.515 1.00 96.56 112 PRO A C 1
ATOM 858 O O . PRO A 1 112 ? -2.720 -1.118 -3.694 1.00 96.56 112 PRO A O 1
ATOM 861 N N . TRP A 1 113 ? -2.525 -0.127 -5.705 1.00 98.06 113 TRP A N 1
ATOM 862 C CA . TRP A 1 113 ? -1.424 -0.951 -6.201 1.00 98.06 113 TRP A CA 1
ATOM 863 C C . TRP A 1 113 ? -0.180 -0.105 -6.453 1.00 98.06 113 TRP A C 1
ATOM 865 O O . TRP A 1 113 ? -0.261 1.036 -6.906 1.00 98.06 113 TRP A O 1
ATOM 875 N N . PHE A 1 114 ? 0.994 -0.671 -6.211 1.00 98.12 114 PHE A N 1
ATOM 876 C CA . PHE A 1 114 ? 2.267 -0.093 -6.604 1.00 98.12 114 PHE A CA 1
ATOM 877 C C . PHE A 1 114 ? 3.028 -1.125 -7.432 1.00 98.12 114 PHE A C 1
ATOM 879 O O . PHE A 1 114 ? 3.363 -2.196 -6.936 1.00 98.12 114 PHE A O 1
ATOM 886 N N . VAL A 1 115 ? 3.267 -0.818 -8.707 1.00 97.75 115 VAL A N 1
ATOM 887 C CA . VAL A 1 115 ? 3.788 -1.785 -9.679 1.00 97.75 115 VAL A CA 1
ATOM 888 C C . VAL A 1 115 ? 5.149 -1.365 -10.211 1.00 97.75 115 VAL A C 1
ATOM 890 O O . VAL A 1 115 ? 5.346 -0.210 -10.606 1.00 97.75 115 VAL A O 1
ATOM 893 N N . GLU A 1 116 ? 6.072 -2.324 -10.245 1.00 96.75 116 GLU A N 1
ATOM 894 C CA . GLU A 1 116 ? 7.332 -2.236 -10.974 1.00 96.75 116 GLU A CA 1
ATOM 895 C C . GLU A 1 116 ? 7.186 -2.827 -12.379 1.00 96.75 116 GLU A C 1
ATOM 897 O O . GLU A 1 116 ? 6.913 -4.011 -12.549 1.00 96.75 116 GLU A O 1
ATOM 902 N N . PHE A 1 117 ? 7.461 -2.017 -13.397 1.00 96.62 117 PHE A N 1
ATOM 903 C CA . PHE A 1 117 ? 7.655 -2.470 -14.769 1.00 96.62 117 PHE A CA 1
ATOM 904 C C . PHE A 1 117 ? 9.156 -2.611 -15.030 1.00 96.62 117 PHE A C 1
ATOM 906 O O . PHE A 1 117 ? 9.899 -1.618 -14.990 1.00 96.62 117 PHE A O 1
ATOM 913 N N . TYR A 1 118 ? 9.614 -3.840 -15.276 1.00 94.94 118 TYR A N 1
ATOM 914 C CA . TYR A 1 118 ? 11.038 -4.167 -15.345 1.00 94.94 118 TYR A CA 1
ATOM 915 C C . TYR A 1 118 ? 11.410 -5.003 -16.570 1.00 94.94 118 TYR A C 1
ATOM 917 O O . TYR A 1 118 ? 10.566 -5.509 -17.305 1.00 94.94 118 TYR A O 1
ATOM 925 N N . ALA A 1 119 ? 12.723 -5.151 -16.764 1.00 93.25 119 ALA A N 1
ATOM 926 C CA . ALA A 1 119 ? 13.308 -6.128 -17.670 1.00 93.25 119 ALA A CA 1
ATOM 927 C C . ALA A 1 119 ? 14.387 -6.939 -16.927 1.00 93.25 119 ALA A C 1
ATOM 929 O O . ALA A 1 119 ? 15.234 -6.339 -16.251 1.00 93.25 119 ALA A O 1
ATOM 930 N N . PRO A 1 120 ? 14.435 -8.277 -17.069 1.00 89.25 120 PRO A N 1
ATOM 931 C CA . PRO A 1 120 ? 15.298 -9.150 -16.264 1.00 89.25 120 PRO A CA 1
ATOM 932 C C . PRO A 1 120 ? 16.799 -8.931 -16.510 1.00 89.25 120 PRO A C 1
ATOM 934 O O . PRO A 1 120 ? 17.638 -9.214 -15.655 1.00 89.25 120 PRO A O 1
ATOM 937 N N . TRP A 1 121 ? 17.167 -8.390 -17.670 1.00 89.25 121 TRP A N 1
ATOM 938 C CA . TRP A 1 121 ? 18.549 -8.056 -18.021 1.00 89.25 121 TRP A CA 1
ATOM 939 C C . TRP A 1 121 ? 18.973 -6.649 -17.566 1.00 89.25 121 TRP A C 1
ATOM 941 O O . TRP A 1 121 ? 20.154 -6.307 -17.650 1.00 89.25 121 TRP A O 1
ATOM 951 N N . CYS A 1 122 ? 18.053 -5.814 -17.073 1.00 92.25 122 CYS A N 1
ATOM 952 C CA . CYS A 1 122 ? 18.361 -4.437 -16.702 1.00 92.25 122 CYS A CA 1
ATOM 953 C C . CYS A 1 122 ? 19.075 -4.364 -15.342 1.00 92.25 122 CYS A C 1
ATOM 955 O O . CYS A 1 122 ? 18.499 -4.644 -14.291 1.00 92.25 122 CYS A O 1
ATOM 957 N N . GLY A 1 123 ? 20.328 -3.896 -15.342 1.00 92.12 123 GLY A N 1
ATOM 958 C CA . GLY A 1 123 ? 21.134 -3.770 -14.122 1.00 92.12 123 GLY A CA 1
ATOM 959 C C . GLY A 1 123 ? 20.545 -2.832 -13.058 1.00 92.12 123 GLY A C 1
ATOM 960 O O . GLY A 1 123 ? 20.786 -3.037 -11.872 1.00 92.12 123 GLY A O 1
ATOM 961 N N . HIS A 1 124 ? 19.754 -1.822 -13.443 1.00 92.31 124 HIS A N 1
ATOM 962 C CA . HIS A 1 124 ? 19.040 -0.975 -12.479 1.00 92.31 124 HIS A CA 1
ATOM 963 C C . HIS A 1 124 ? 17.844 -1.687 -11.833 1.00 92.31 124 HIS A C 1
ATOM 965 O O . HIS A 1 124 ? 17.570 -1.410 -10.670 1.00 92.31 124 HIS A O 1
ATOM 971 N N . CYS A 1 125 ? 17.179 -2.602 -12.547 1.00 93.50 125 CYS A N 1
ATOM 972 C CA . CYS A 1 125 ? 16.088 -3.416 -11.996 1.00 93.50 125 CYS A CA 1
ATOM 973 C C . CYS A 1 125 ? 16.644 -4.431 -10.996 1.00 93.50 125 CYS A C 1
ATOM 975 O O . CYS A 1 125 ? 16.182 -4.503 -9.867 1.00 93.50 125 CYS A O 1
ATOM 977 N N . LYS A 1 126 ? 17.745 -5.112 -11.346 1.00 91.94 126 LYS A N 1
ATOM 978 C CA . LYS A 1 126 ? 18.427 -6.042 -10.425 1.00 91.94 126 LYS A CA 1
ATOM 979 C C . LYS A 1 126 ? 18.852 -5.382 -9.110 1.00 91.94 126 LYS A C 1
ATOM 981 O O . LYS A 1 126 ? 18.777 -5.995 -8.055 1.00 91.94 126 LYS A O 1
ATOM 986 N N . LYS A 1 127 ? 19.286 -4.116 -9.160 1.00 92.62 127 LYS A N 1
ATOM 987 C CA . LYS A 1 127 ? 19.616 -3.332 -7.956 1.00 92.62 127 LYS A CA 1
ATOM 988 C C . LYS A 1 127 ? 18.385 -2.919 -7.147 1.00 92.62 127 LYS A C 1
ATOM 990 O O . LYS A 1 127 ? 18.523 -2.660 -5.957 1.00 92.62 127 LYS A O 1
ATOM 995 N N . LEU A 1 128 ? 17.228 -2.788 -7.793 1.00 95.12 128 LEU A N 1
ATOM 996 C CA . LEU A 1 128 ? 15.979 -2.386 -7.156 1.00 95.12 128 LEU A CA 1
ATOM 997 C C . LEU A 1 128 ? 15.268 -3.565 -6.490 1.00 95.12 128 LEU A C 1
ATOM 999 O O . LEU A 1 128 ? 14.757 -3.387 -5.391 1.00 95.12 128 LEU A O 1
ATOM 1003 N N . ALA A 1 129 ? 15.296 -4.748 -7.107 1.00 93.31 129 ALA A N 1
ATOM 1004 C CA . ALA A 1 129 ? 14.625 -5.961 -6.637 1.00 93.31 129 ALA A CA 1
ATOM 1005 C C . ALA A 1 129 ? 14.707 -6.201 -5.110 1.00 93.31 129 ALA A C 1
ATOM 1007 O O . ALA A 1 129 ? 13.652 -6.328 -4.487 1.00 93.31 129 ALA A O 1
ATOM 1008 N N . PRO A 1 130 ? 15.884 -6.164 -4.443 1.00 94.19 130 PRO A N 1
ATOM 1009 C CA . PRO A 1 130 ? 15.937 -6.379 -2.993 1.00 94.19 130 PRO A CA 1
ATOM 1010 C C . PRO A 1 130 ? 15.224 -5.282 -2.184 1.00 94.19 130 PRO A C 1
ATOM 1012 O O . PRO A 1 130 ? 14.621 -5.558 -1.147 1.00 94.19 130 PRO A O 1
ATOM 1015 N N . GLU A 1 131 ? 15.264 -4.028 -2.640 1.00 95.94 131 GLU A N 1
ATOM 1016 C CA . GLU A 1 131 ? 14.545 -2.928 -1.991 1.00 95.94 131 GLU A CA 1
ATOM 1017 C C . GLU A 1 131 ? 13.041 -2.978 -2.284 1.00 95.94 131 GLU A C 1
ATOM 1019 O O . GLU A 1 131 ? 12.250 -2.602 -1.417 1.00 95.94 131 GLU A O 1
ATOM 1024 N N . TRP A 1 132 ? 12.645 -3.469 -3.462 1.00 96.88 132 TRP A N 1
ATOM 1025 C CA . TRP A 1 132 ? 11.250 -3.679 -3.845 1.00 96.88 132 TRP A CA 1
ATOM 1026 C C . TRP A 1 132 ? 10.600 -4.774 -2.998 1.00 96.88 132 TRP A C 1
ATOM 1028 O O . TRP A 1 132 ? 9.609 -4.503 -2.321 1.00 96.88 132 TRP A O 1
ATOM 1038 N N . ASN A 1 133 ? 11.222 -5.954 -2.908 1.00 95.06 133 ASN A N 1
ATOM 1039 C CA . ASN A 1 133 ? 10.726 -7.067 -2.089 1.00 95.06 133 ASN A CA 1
ATOM 1040 C C . ASN A 1 133 ? 10.680 -6.678 -0.604 1.00 95.06 133 ASN A C 1
ATOM 1042 O O . ASN A 1 133 ? 9.708 -6.945 0.104 1.00 95.06 133 ASN A O 1
ATOM 1046 N N . ARG A 1 134 ? 11.697 -5.950 -0.121 1.00 95.19 134 ARG A N 1
ATOM 1047 C CA . ARG A 1 134 ? 11.691 -5.418 1.246 1.00 95.19 134 ARG A CA 1
ATOM 1048 C C . ARG A 1 134 ? 10.562 -4.413 1.462 1.00 95.19 134 ARG A C 1
ATOM 1050 O O . ARG A 1 134 ? 9.923 -4.456 2.510 1.00 95.19 134 ARG A O 1
ATOM 1057 N N . ALA A 1 135 ? 10.307 -3.508 0.516 1.00 96.50 135 ALA A N 1
ATOM 1058 C CA . ALA A 1 135 ? 9.171 -2.593 0.604 1.00 96.50 135 ALA A CA 1
ATOM 1059 C C . ALA A 1 135 ? 7.842 -3.349 0.629 1.00 96.50 135 ALA A C 1
ATOM 1061 O O . ALA A 1 135 ? 6.967 -2.981 1.412 1.00 96.50 135 ALA A O 1
ATOM 1062 N N . ALA A 1 136 ? 7.724 -4.412 -0.167 1.00 96.94 136 ALA A N 1
ATOM 1063 C CA . ALA A 1 136 ? 6.518 -5.212 -0.254 1.00 96.94 136 ALA A CA 1
ATOM 1064 C C . ALA A 1 136 ? 6.180 -5.922 1.047 1.00 96.94 136 ALA A C 1
ATOM 1066 O O . ALA A 1 136 ? 5.079 -5.752 1.568 1.00 96.94 136 ALA A O 1
ATOM 1067 N N . LYS A 1 137 ? 7.181 -6.527 1.688 1.00 95.12 137 LYS A N 1
ATOM 1068 C CA . LYS A 1 137 ? 7.045 -7.015 3.062 1.00 95.12 137 LYS A CA 1
ATOM 1069 C C . LYS A 1 137 ? 6.572 -5.929 4.030 1.00 95.12 137 LYS A C 1
ATOM 1071 O O . LYS A 1 137 ? 5.771 -6.184 4.924 1.00 95.12 137 LYS A O 1
ATOM 1076 N N . GLY A 1 138 ? 7.071 -4.702 3.884 1.00 95.06 138 GLY A N 1
ATOM 1077 C CA . GLY A 1 138 ? 6.608 -3.563 4.678 1.00 95.06 138 GLY A CA 1
ATOM 1078 C C . GLY A 1 138 ? 5.133 -3.229 4.437 1.00 95.06 138 GLY A C 1
ATOM 1079 O O . GLY A 1 138 ? 4.388 -2.994 5.387 1.00 95.06 138 GLY A O 1
ATOM 1080 N N . LEU A 1 139 ? 4.708 -3.221 3.178 1.00 96.06 139 LEU A N 1
ATOM 1081 C CA . LEU A 1 139 ? 3.391 -2.757 2.739 1.00 96.06 139 LEU A CA 1
ATOM 1082 C C . LEU A 1 139 ? 2.310 -3.846 2.681 1.00 96.06 139 LEU A C 1
ATOM 1084 O O . LEU A 1 139 ? 1.183 -3.520 2.328 1.00 96.06 139 LEU A O 1
ATOM 1088 N N . LYS A 1 140 ? 2.607 -5.090 3.071 1.00 94.00 140 LYS A N 1
ATOM 1089 C CA . LYS A 1 140 ? 1.639 -6.200 3.112 1.00 94.00 140 LYS A CA 1
ATOM 1090 C C . LYS A 1 140 ? 0.310 -5.804 3.789 1.00 94.00 140 LYS A C 1
ATOM 1092 O O . LYS A 1 140 ? 0.327 -5.345 4.932 1.00 94.00 140 LYS A O 1
ATOM 1097 N N . GLY A 1 141 ? -0.827 -5.953 3.107 1.00 91.81 141 GLY A N 1
ATOM 1098 C CA . GLY A 1 141 ? -2.146 -5.546 3.633 1.00 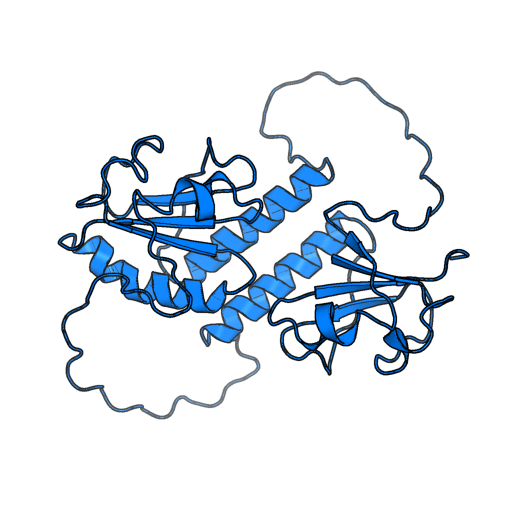91.81 141 GLY A CA 1
ATOM 1099 C C . GLY A 1 141 ? -2.306 -4.030 3.848 1.00 91.81 141 GLY A C 1
ATOM 1100 O O . GLY A 1 141 ? -3.094 -3.591 4.678 1.00 91.81 141 GLY A O 1
ATOM 1101 N N . ILE A 1 142 ? -1.475 -3.212 3.190 1.00 94.50 142 ILE A N 1
ATOM 1102 C CA . ILE A 1 142 ? -1.537 -1.739 3.204 1.00 94.50 142 ILE A CA 1
ATOM 1103 C C . ILE A 1 142 ? -1.602 -1.207 1.765 1.00 94.50 142 ILE A C 1
ATOM 1105 O O . ILE A 1 142 ? -2.395 -0.315 1.475 1.00 94.50 142 ILE A O 1
ATOM 1109 N N . VAL A 1 143 ? -0.732 -1.710 0.882 1.00 96.62 143 VAL A N 1
ATOM 1110 C CA . VAL A 1 143 ? -0.720 -1.447 -0.568 1.00 96.62 143 VAL A CA 1
ATOM 1111 C C . VAL A 1 143 ? -0.258 -2.717 -1.272 1.00 96.62 143 VAL A C 1
ATOM 1113 O O . VAL A 1 143 ? 0.770 -3.276 -0.887 1.00 96.62 143 VAL A O 1
ATOM 1116 N N . ASN A 1 144 ? -0.965 -3.127 -2.324 1.00 97.00 144 ASN A N 1
ATOM 1117 C CA . ASN A 1 144 ? -0.580 -4.286 -3.124 1.00 97.00 144 ASN A CA 1
ATOM 1118 C C . ASN A 1 144 ? 0.643 -3.968 -3.976 1.00 97.00 144 ASN A C 1
ATOM 1120 O O . ASN A 1 144 ? 0.735 -2.904 -4.590 1.00 97.00 144 ASN A O 1
ATOM 1124 N N . MET A 1 145 ? 1.604 -4.885 -4.007 1.00 97.69 145 MET A N 1
ATOM 1125 C CA . MET A 1 145 ? 2.870 -4.686 -4.701 1.00 97.69 145 MET A CA 1
ATOM 1126 C C . MET A 1 145 ? 2.945 -5.639 -5.880 1.00 97.69 145 MET A C 1
ATOM 1128 O O . MET A 1 145 ? 2.880 -6.852 -5.704 1.00 97.69 145 MET A O 1
ATOM 1132 N N . GLY A 1 146 ? 3.078 -5.082 -7.078 1.00 97.25 146 GLY A N 1
ATOM 1133 C CA . GLY A 1 146 ? 3.122 -5.840 -8.323 1.00 97.25 146 GLY A CA 1
ATOM 1134 C C . GLY A 1 146 ? 4.470 -5.731 -9.024 1.00 97.25 146 GLY A C 1
ATOM 1135 O O . GLY A 1 146 ? 5.198 -4.749 -8.854 1.00 97.25 146 GLY A O 1
ATOM 1136 N N . ALA A 1 147 ? 4.783 -6.712 -9.860 1.00 96.38 147 ALA A N 1
ATOM 1137 C CA . ALA A 1 147 ? 5.893 -6.639 -10.802 1.00 96.38 147 ALA A CA 1
ATOM 1138 C C . ALA A 1 147 ? 5.488 -7.224 -12.162 1.00 96.38 147 ALA A C 1
ATOM 1140 O O . ALA A 1 147 ? 4.900 -8.301 -12.216 1.00 96.38 147 ALA A O 1
ATOM 1141 N N . VAL A 1 148 ? 5.832 -6.530 -13.249 1.00 95.81 148 VAL A N 1
ATOM 1142 C CA . VAL A 1 148 ? 5.553 -6.930 -14.638 1.00 95.81 148 VAL A CA 1
ATOM 1143 C C . VAL A 1 148 ? 6.865 -7.021 -15.416 1.00 95.81 148 VAL A C 1
ATOM 1145 O O . VAL A 1 148 ? 7.607 -6.038 -15.521 1.00 95.81 148 VAL A O 1
ATOM 1148 N N . ASP A 1 149 ? 7.142 -8.197 -15.987 1.00 94.62 149 ASP A N 1
ATOM 1149 C CA . ASP A 1 149 ? 8.251 -8.404 -16.924 1.00 94.62 149 ASP A CA 1
ATOM 1150 C C . ASP A 1 149 ? 7.836 -7.927 -18.324 1.00 94.62 149 ASP A C 1
ATOM 1152 O O . ASP A 1 149 ? 7.308 -8.689 -19.135 1.00 94.62 149 ASP A O 1
ATOM 1156 N N . MET A 1 150 ? 8.141 -6.668 -18.637 1.00 93.31 150 MET A N 1
ATOM 1157 C CA . MET A 1 150 ? 7.788 -6.031 -19.915 1.00 93.31 150 MET A CA 1
ATOM 1158 C C . MET A 1 150 ? 8.536 -6.619 -21.125 1.00 93.31 150 MET A C 1
ATOM 1160 O O . MET A 1 150 ? 8.374 -6.153 -22.252 1.00 93.31 150 MET A O 1
ATOM 1164 N N . THR A 1 151 ? 9.406 -7.617 -20.921 1.00 90.06 151 THR A N 1
ATOM 1165 C CA . THR A 1 151 ? 10.036 -8.360 -22.024 1.00 90.06 151 THR A CA 1
ATOM 1166 C C . THR A 1 151 ? 9.221 -9.562 -22.487 1.00 90.06 151 THR A C 1
ATOM 1168 O O . THR A 1 151 ? 9.524 -10.119 -23.544 1.00 90.06 151 THR A O 1
ATOM 1171 N N . LYS A 1 152 ? 8.206 -9.957 -21.711 1.00 90.50 152 LYS A N 1
ATOM 1172 C CA . LYS A 1 152 ? 7.325 -11.096 -21.991 1.00 90.50 152 LYS A CA 1
ATOM 1173 C C . LYS A 1 152 ? 5.863 -10.686 -22.063 1.00 90.50 152 LYS A C 1
ATOM 1175 O O . LYS A 1 152 ? 5.168 -11.145 -22.960 1.00 90.50 152 LYS A O 1
ATOM 1180 N N . GLU A 1 153 ? 5.449 -9.824 -21.142 1.00 87.56 153 GLU A N 1
ATOM 1181 C CA . GLU A 1 153 ? 4.069 -9.382 -20.978 1.00 87.56 153 GLU A CA 1
ATOM 1182 C C . GLU A 1 153 ? 3.873 -8.123 -21.825 1.00 87.56 153 GLU A C 1
ATOM 1184 O O . GLU A 1 153 ? 4.289 -7.023 -21.458 1.00 87.56 153 GLU A O 1
ATOM 1189 N N . GLY A 1 154 ? 3.385 -8.322 -23.049 1.00 72.25 154 GLY A N 1
ATOM 1190 C CA . GLY A 1 154 ? 3.293 -7.260 -24.052 1.00 72.25 154 GLY A CA 1
ATOM 1191 C C . GLY A 1 154 ? 2.024 -6.426 -23.921 1.00 72.25 154 GLY A C 1
ATOM 1192 O O . GLY A 1 154 ? 1.999 -5.280 -24.377 1.00 72.25 154 GLY A O 1
ATOM 1193 N N . ASP A 1 155 ? 0.982 -6.998 -23.316 1.00 83.62 155 ASP A N 1
ATOM 1194 C CA . ASP A 1 155 ? -0.298 -6.337 -23.101 1.00 83.62 155 ASP A CA 1
ATOM 1195 C C . ASP A 1 155 ? -0.375 -5.689 -21.715 1.00 83.62 155 ASP A C 1
ATOM 1197 O O . ASP A 1 155 ? -0.847 -4.555 -21.596 1.00 83.62 155 ASP A O 1
ATOM 1201 N N . ALA A 1 156 ? 0.149 -6.351 -20.684 1.00 84.19 156 ALA A N 1
ATOM 1202 C CA . ALA A 1 156 ? 0.272 -5.807 -19.344 1.00 84.19 156 ALA A CA 1
ATOM 1203 C C . ALA A 1 156 ? 1.189 -4.581 -19.367 1.00 84.19 156 ALA A C 1
ATOM 1205 O O . ALA A 1 156 ? 2.375 -4.652 -19.673 1.00 84.19 156 ALA A O 1
ATOM 1206 N N . GLY A 1 157 ? 0.642 -3.416 -19.035 1.00 77.75 157 GLY A N 1
ATOM 1207 C CA . GLY A 1 157 ? 1.427 -2.194 -18.913 1.00 77.75 157 GLY A CA 1
ATOM 1208 C C . GLY A 1 157 ? 1.588 -1.348 -20.176 1.00 77.75 157 GLY A C 1
ATOM 1209 O O . GLY A 1 157 ? 2.103 -0.229 -20.076 1.00 77.75 157 GLY A O 1
ATOM 1210 N N . LYS A 1 158 ? 1.123 -1.823 -21.342 1.00 84.75 158 LYS A N 1
ATOM 1211 C CA . LYS A 1 158 ? 1.264 -1.101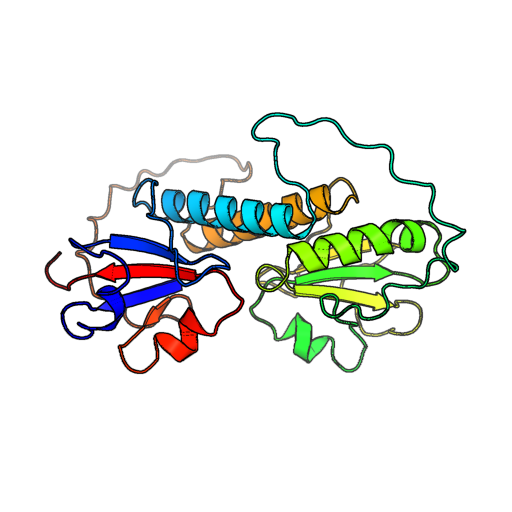 -22.623 1.00 84.75 158 LYS A CA 1
ATOM 1212 C C . LYS A 1 158 ? 0.629 0.292 -22.600 1.00 84.75 158 LYS A C 1
ATOM 1214 O O . LYS A 1 158 ? 1.181 1.231 -23.170 1.00 84.75 158 LYS A O 1
ATOM 1219 N N . ASP A 1 159 ? -0.490 0.432 -21.893 1.00 87.31 159 ASP A N 1
ATOM 1220 C CA . ASP A 1 159 ? -1.291 1.657 -21.869 1.00 87.31 159 ASP A CA 1
ATOM 1221 C C . ASP A 1 159 ? -0.769 2.694 -20.857 1.00 87.31 159 ASP A C 1
ATOM 1223 O O . ASP A 1 159 ? -1.247 3.826 -20.825 1.00 87.31 159 ASP A O 1
ATOM 1227 N N . TYR A 1 160 ? 0.264 2.363 -20.070 1.00 90.00 160 TYR A N 1
ATOM 1228 C CA . TYR A 1 160 ? 0.781 3.250 -19.019 1.00 90.00 160 TYR A CA 1
ATOM 1229 C C . TYR A 1 160 ? 2.069 3.993 -19.389 1.00 90.00 160 TYR A C 1
ATOM 1231 O O . TYR A 1 160 ? 2.706 4.575 -18.513 1.00 90.00 160 TYR A O 1
ATOM 1239 N N . ASN A 1 161 ? 2.462 4.022 -20.665 1.00 88.06 161 ASN A N 1
ATOM 1240 C CA . ASN A 1 161 ? 3.629 4.776 -21.150 1.00 88.06 161 ASN A CA 1
ATOM 1241 C C . ASN A 1 161 ? 4.950 4.407 -20.437 1.00 88.06 161 ASN A C 1
ATOM 1243 O O . ASN A 1 161 ? 5.644 5.257 -19.872 1.00 88.06 161 ASN A O 1
ATOM 1247 N N . VAL A 1 162 ? 5.293 3.116 -20.419 1.00 90.88 162 VAL A N 1
ATOM 1248 C CA . VAL A 1 162 ? 6.574 2.629 -19.882 1.00 90.88 162 VAL A CA 1
ATOM 1249 C C . VAL A 1 162 ? 7.681 2.835 -20.924 1.00 90.88 162 VAL A C 1
ATOM 1251 O O . VAL A 1 162 ? 7.849 2.038 -21.840 1.00 90.88 162 VAL A O 1
ATOM 1254 N N . GLU A 1 163 ? 8.453 3.914 -20.784 1.00 88.88 163 GLU A N 1
ATOM 1255 C CA . GLU A 1 163 ? 9.510 4.291 -21.746 1.00 88.88 163 GLU A CA 1
ATOM 1256 C C . GLU A 1 163 ? 10.902 3.726 -21.397 1.00 88.88 163 GLU A C 1
ATOM 1258 O O . GLU A 1 163 ? 11.836 3.788 -22.200 1.00 88.88 163 GLU A O 1
ATOM 1263 N N . GLY A 1 164 ? 11.072 3.171 -20.195 1.00 91.06 164 GLY A N 1
ATOM 1264 C CA . GLY A 1 164 ? 12.346 2.617 -19.740 1.00 91.06 164 GLY A CA 1
ATOM 1265 C C . GLY A 1 164 ? 12.237 1.835 -18.435 1.00 91.06 164 GLY A C 1
ATOM 1266 O O . GLY A 1 164 ? 11.188 1.806 -17.796 1.00 91.06 164 GLY A O 1
ATOM 1267 N N . TYR A 1 165 ? 13.338 1.199 -18.025 1.00 93.38 165 TYR A N 1
ATOM 1268 C CA . TYR A 1 165 ? 13.341 0.271 -16.889 1.00 93.38 165 TYR A CA 1
ATOM 1269 C C . TYR A 1 165 ? 14.351 0.653 -15.787 1.00 93.38 165 TYR A C 1
ATOM 1271 O O . TYR A 1 165 ? 15.496 1.006 -16.099 1.00 93.38 165 TYR A O 1
ATOM 1279 N N . PRO A 1 166 ? 13.991 0.508 -14.495 1.00 94.44 166 PRO A N 1
ATOM 1280 C CA . PRO A 1 166 ? 12.637 0.241 -14.007 1.00 94.44 166 PRO A CA 1
ATOM 1281 C C . PRO A 1 166 ? 11.776 1.509 -14.072 1.00 94.44 166 PRO A C 1
ATOM 1283 O O . PRO A 1 166 ? 12.268 2.609 -13.781 1.00 94.44 166 PRO A O 1
ATOM 1286 N N . THR A 1 167 ? 10.497 1.328 -14.394 1.00 95.56 167 THR A N 1
ATOM 1287 C CA . THR A 1 167 ? 9.447 2.340 -14.222 1.00 95.56 167 THR A CA 1
ATOM 1288 C C . THR A 1 167 ? 8.530 1.881 -13.102 1.00 95.56 167 THR A C 1
ATOM 1290 O O . THR A 1 167 ? 8.089 0.738 -13.092 1.00 95.56 167 THR A O 1
ATOM 1293 N N . LEU A 1 168 ? 8.269 2.762 -12.140 1.00 97.50 168 LEU A N 1
ATOM 1294 C CA . LEU A 1 168 ? 7.461 2.458 -10.963 1.00 97.50 168 LEU A CA 1
ATOM 1295 C C . LEU A 1 168 ? 6.221 3.342 -10.985 1.00 97.50 168 LEU A C 1
ATOM 1297 O O . LEU A 1 168 ? 6.359 4.562 -11.103 1.00 97.50 168 LEU A O 1
ATOM 1301 N N . LYS A 1 169 ? 5.038 2.744 -10.855 1.00 97.50 169 LYS A N 1
ATOM 1302 C CA . LYS A 1 169 ? 3.766 3.470 -10.942 1.00 97.50 169 LYS A CA 1
ATOM 1303 C C . LYS A 1 169 ? 2.814 3.101 -9.824 1.00 97.50 169 LYS A C 1
ATOM 1305 O O . LYS A 1 169 ? 2.651 1.926 -9.503 1.00 97.50 169 LYS A O 1
ATOM 1310 N N . PHE A 1 170 ? 2.178 4.116 -9.253 1.00 98.19 170 PHE A N 1
ATOM 1311 C CA . PHE A 1 170 ? 1.183 3.963 -8.205 1.00 98.19 170 PHE A CA 1
ATOM 1312 C C . PHE A 1 170 ? -0.223 4.108 -8.784 1.00 98.19 170 PHE A C 1
ATOM 1314 O O . PHE A 1 170 ? -0.595 5.153 -9.315 1.00 98.19 170 PHE A O 1
ATOM 1321 N N . PHE A 1 171 ? -1.000 3.047 -8.645 1.00 97.56 171 PHE A N 1
ATOM 1322 C CA . PHE A 1 171 ? -2.367 2.913 -9.111 1.00 97.56 171 PHE A CA 1
ATOM 1323 C C . PHE A 1 171 ? -3.308 3.175 -7.936 1.00 97.56 171 PHE A C 1
ATOM 1325 O O . PHE A 1 171 ? -3.543 2.298 -7.099 1.00 97.56 171 PHE A O 1
ATOM 1332 N N . GLY A 1 172 ? -3.821 4.405 -7.874 1.00 94.56 172 GLY A N 1
ATOM 1333 C CA . GLY A 1 172 ? -4.862 4.809 -6.930 1.00 94.56 172 GLY A CA 1
ATOM 1334 C C . GLY A 1 172 ? -6.234 4.265 -7.330 1.00 94.56 172 GLY A C 1
ATOM 1335 O O . GLY A 1 172 ? -6.338 3.183 -7.892 1.00 94.56 172 GLY A O 1
ATOM 1336 N N . GLU A 1 173 ? -7.298 5.007 -7.048 1.00 89.75 173 GLU A N 1
ATOM 1337 C CA . GLU A 1 173 ? -8.668 4.581 -7.384 1.00 89.75 173 GLU A CA 1
ATOM 1338 C C . GLU A 1 173 ? -8.917 4.557 -8.896 1.00 89.75 173 GLU A C 1
ATOM 1340 O O . GLU A 1 173 ? -9.560 3.652 -9.414 1.00 89.75 173 GLU A O 1
ATOM 1345 N N . ASP A 1 174 ? -8.363 5.534 -9.616 1.00 92.50 174 ASP A N 1
ATOM 1346 C CA . ASP A 1 174 ? -8.391 5.567 -11.073 1.00 92.50 174 ASP A CA 1
ATOM 1347 C C . ASP A 1 174 ? -7.221 4.749 -11.636 1.00 92.50 174 ASP A C 1
ATOM 1349 O O . ASP A 1 174 ? -6.101 5.246 -11.784 1.00 92.50 174 ASP A O 1
ATOM 1353 N N . LYS A 1 175 ? -7.486 3.473 -11.935 1.00 93.00 175 LYS A N 1
ATOM 1354 C CA . LYS A 1 175 ? -6.492 2.549 -12.506 1.00 93.00 175 LYS A CA 1
ATOM 1355 C C . LYS A 1 175 ? -6.014 2.955 -13.896 1.00 93.00 175 LYS A C 1
ATOM 1357 O O . LYS A 1 175 ? -4.910 2.578 -14.278 1.00 93.00 175 LYS A O 1
ATOM 1362 N N . ALA A 1 176 ? -6.803 3.735 -14.635 1.00 91.50 176 ALA A N 1
ATOM 1363 C CA . ALA A 1 176 ? -6.437 4.177 -15.975 1.00 91.50 176 ALA A CA 1
ATOM 1364 C C . ALA A 1 176 ? -5.386 5.299 -15.950 1.00 91.50 176 ALA A C 1
ATOM 1366 O O . ALA A 1 176 ? -4.644 5.459 -16.916 1.00 91.50 176 ALA A O 1
ATOM 1367 N N . ASN A 1 177 ? -5.296 6.054 -14.850 1.00 92.69 177 ASN A N 1
ATOM 1368 C CA . ASN A 1 177 ? -4.380 7.186 -14.706 1.00 92.69 177 ASN A CA 1
ATOM 1369 C C . ASN A 1 177 ? -3.422 7.000 -13.514 1.00 92.69 177 ASN A C 1
ATOM 1371 O O . ASN A 1 177 ? -3.496 7.755 -12.537 1.00 92.69 177 ASN A O 1
ATOM 1375 N N . PRO A 1 178 ? -2.508 6.013 -13.564 1.00 96.06 178 PRO A N 1
ATOM 1376 C CA . PRO A 1 178 ? -1.532 5.824 -12.503 1.00 96.06 178 PRO A CA 1
ATOM 1377 C C . PRO A 1 178 ? -0.503 6.955 -12.463 1.00 96.06 178 PRO A C 1
ATOM 1379 O O . PRO A 1 178 ? -0.116 7.525 -13.485 1.00 96.06 178 PRO A O 1
ATOM 1382 N N . GLU A 1 179 ? -0.002 7.239 -11.266 1.00 96.38 179 GLU A N 1
ATOM 1383 C CA . GLU A 1 179 ? 1.014 8.263 -11.051 1.00 96.38 179 GLU A CA 1
ATOM 1384 C C . GLU A 1 179 ? 2.424 7.675 -11.093 1.00 96.38 179 GLU A C 1
ATOM 1386 O O . GLU A 1 179 ? 2.695 6.621 -10.510 1.00 96.38 179 GLU A O 1
ATOM 1391 N N . ASP A 1 180 ? 3.354 8.394 -11.721 1.00 96.19 180 ASP A N 1
ATOM 1392 C CA . ASP A 1 180 ? 4.765 8.029 -11.685 1.00 96.19 180 ASP A CA 1
ATOM 1393 C C . ASP A 1 180 ? 5.345 8.180 -10.274 1.00 96.19 180 ASP A C 1
ATOM 1395 O O . ASP A 1 180 ? 5.066 9.122 -9.517 1.00 96.19 180 ASP A O 1
ATOM 1399 N N . PHE A 1 181 ? 6.193 7.225 -9.903 1.00 95.94 181 PHE A N 1
ATOM 1400 C CA . PHE A 1 181 ? 6.923 7.301 -8.652 1.00 95.94 181 PHE A CA 1
ATOM 1401 C C . PHE A 1 181 ? 8.013 8.369 -8.706 1.00 95.94 181 PHE A C 1
ATOM 1403 O O . PHE A 1 181 ? 8.982 8.282 -9.463 1.00 95.94 181 PHE A O 1
ATOM 1410 N N . GLU A 1 182 ? 7.923 9.302 -7.765 1.00 88.69 182 GLU A N 1
ATOM 1411 C CA . GLU A 1 182 ? 8.950 10.300 -7.505 1.00 88.69 182 GLU A CA 1
ATOM 1412 C C . GLU A 1 182 ? 9.523 10.100 -6.097 1.00 88.69 182 GLU A C 1
ATOM 1414 O O . GLU A 1 182 ? 8.870 10.373 -5.079 1.00 88.69 182 GLU A O 1
ATOM 1419 N N . GLY A 1 183 ? 10.766 9.620 -6.017 1.00 89.81 183 GLY A N 1
ATOM 1420 C CA . GLY A 1 183 ? 11.434 9.422 -4.736 1.00 89.81 183 GLY A CA 1
ATOM 1421 C C . GLY A 1 183 ? 12.705 8.581 -4.795 1.00 89.81 183 GLY A C 1
ATOM 1422 O O . GLY A 1 183 ? 13.159 8.135 -5.848 1.00 89.81 183 GLY A O 1
ATOM 1423 N N . GLY A 1 184 ? 13.297 8.368 -3.619 1.00 90.94 184 GLY A N 1
ATOM 1424 C CA . GLY A 1 184 ? 14.429 7.460 -3.459 1.00 90.94 184 GLY A CA 1
ATOM 1425 C C . GLY A 1 184 ? 13.981 6.005 -3.571 1.00 90.94 184 GLY A C 1
ATOM 1426 O O . GLY A 1 184 ? 13.034 5.601 -2.904 1.00 90.94 184 GLY A O 1
ATOM 1427 N N . ARG A 1 185 ? 14.699 5.212 -4.367 1.00 94.06 185 ARG A N 1
ATOM 1428 C CA . ARG A 1 185 ? 14.418 3.793 -4.645 1.00 94.06 185 ARG A CA 1
ATOM 1429 C C . ARG A 1 185 ? 14.828 2.826 -3.519 1.00 94.06 185 ARG A C 1
ATOM 1431 O O . ARG A 1 185 ? 15.079 1.657 -3.772 1.00 94.06 185 ARG A O 1
ATOM 1438 N N . SER A 1 186 ? 14.942 3.319 -2.288 1.00 96.12 186 SER A N 1
ATOM 1439 C CA . SER A 1 186 ? 15.077 2.454 -1.115 1.00 96.12 186 SER A CA 1
ATOM 1440 C C . SER A 1 186 ? 13.698 2.013 -0.639 1.00 96.12 186 SER A C 1
ATOM 1442 O O . SER A 1 186 ? 12.721 2.744 -0.799 1.00 96.12 186 SER A O 1
ATOM 1444 N N . SER A 1 187 ? 13.627 0.870 0.031 1.00 95.62 187 SER A N 1
ATOM 1445 C CA . SER A 1 187 ? 12.422 0.325 0.659 1.00 95.62 187 SER A CA 1
ATOM 1446 C C . SER A 1 187 ? 11.702 1.358 1.528 1.00 95.62 187 SER A C 1
ATOM 1448 O O . SER A 1 187 ? 10.497 1.562 1.412 1.00 95.62 187 SER A O 1
ATOM 1450 N N . VAL A 1 188 ? 12.455 2.115 2.330 1.00 95.81 188 VAL A N 1
ATOM 1451 C CA . VAL A 1 188 ? 11.923 3.222 3.143 1.00 95.81 188 VAL A CA 1
ATOM 1452 C C . VAL A 1 188 ? 11.353 4.351 2.276 1.00 95.81 188 VAL A C 1
ATOM 1454 O O . VAL A 1 188 ? 10.325 4.933 2.620 1.00 95.81 188 VAL A O 1
ATOM 1457 N N . GLY A 1 189 ? 12.009 4.695 1.165 1.00 96.56 189 GLY A N 1
ATOM 1458 C CA . GLY A 1 189 ? 11.527 5.707 0.222 1.00 96.56 189 GLY A CA 1
ATOM 1459 C C . GLY A 1 189 ? 10.219 5.297 -0.457 1.00 96.56 189 GLY A C 1
ATOM 1460 O O . GLY A 1 189 ? 9.286 6.100 -0.509 1.00 96.56 189 GLY A O 1
ATOM 1461 N N . ILE A 1 190 ? 10.129 4.035 -0.874 1.00 98.12 190 ILE A N 1
ATOM 1462 C CA . ILE A 1 190 ? 8.944 3.412 -1.477 1.00 98.12 190 ILE A CA 1
ATOM 1463 C C . ILE A 1 190 ? 7.776 3.408 -0.476 1.00 98.12 190 ILE A C 1
ATOM 1465 O O . ILE A 1 190 ? 6.718 3.961 -0.774 1.00 98.12 190 ILE A O 1
ATOM 1469 N N . ILE A 1 191 ? 7.989 2.922 0.755 1.00 97.25 191 ILE A N 1
ATOM 1470 C CA . ILE A 1 191 ? 6.979 2.935 1.835 1.00 97.25 191 ILE A CA 1
ATOM 1471 C C . ILE A 1 191 ? 6.488 4.360 2.124 1.00 97.25 191 ILE A C 1
ATOM 1473 O O . ILE A 1 191 ? 5.292 4.607 2.298 1.00 97.25 191 ILE A O 1
ATOM 1477 N N . ASN A 1 192 ? 7.404 5.331 2.183 1.00 96.56 192 ASN A N 1
ATOM 1478 C CA . ASN A 1 192 ? 7.052 6.728 2.435 1.00 96.56 192 ASN A CA 1
ATOM 1479 C C . ASN A 1 192 ? 6.181 7.321 1.326 1.00 96.56 192 ASN A C 1
ATOM 1481 O O . ASN A 1 192 ? 5.296 8.123 1.622 1.00 96.56 192 ASN A O 1
ATOM 1485 N N . TYR A 1 193 ? 6.454 6.968 0.072 1.00 97.69 193 TYR A N 1
ATOM 1486 C CA . TYR A 1 193 ? 5.652 7.404 -1.062 1.00 97.69 193 TYR A CA 1
ATOM 1487 C C . TYR A 1 193 ? 4.262 6.768 -1.016 1.00 97.69 193 TYR A C 1
ATOM 1489 O O . TYR A 1 193 ? 3.274 7.498 -1.024 1.00 97.69 193 TYR A O 1
ATOM 1497 N N . ALA A 1 194 ? 4.185 5.444 -0.869 1.00 97.12 194 ALA A N 1
ATOM 1498 C CA . ALA A 1 194 ? 2.928 4.701 -0.823 1.00 97.12 194 ALA A CA 1
ATOM 1499 C C . ALA A 1 194 ? 2.001 5.214 0.294 1.00 97.12 194 ALA A C 1
ATOM 1501 O O . ALA A 1 194 ? 0.868 5.618 0.047 1.00 97.12 194 ALA A O 1
ATOM 1502 N N . THR A 1 195 ? 2.516 5.336 1.521 1.00 96.25 195 THR A N 1
ATOM 1503 C CA . THR A 1 195 ? 1.738 5.851 2.667 1.00 96.25 195 THR A CA 1
ATOM 1504 C C . THR A 1 195 ? 1.311 7.314 2.505 1.00 96.25 195 THR A C 1
ATOM 1506 O O . THR A 1 195 ? 0.251 7.712 2.994 1.00 96.25 195 THR A O 1
ATOM 1509 N N . ARG A 1 196 ? 2.097 8.133 1.792 1.00 96.44 196 ARG A N 1
ATOM 1510 C CA . ARG A 1 196 ? 1.690 9.495 1.418 1.00 96.44 196 ARG A CA 1
ATOM 1511 C C . ARG A 1 196 ? 0.544 9.472 0.406 1.00 96.44 196 ARG A C 1
ATOM 1513 O O . ARG A 1 196 ? -0.388 10.253 0.570 1.00 96.44 196 ARG A O 1
ATOM 1520 N N . LYS A 1 197 ? 0.588 8.586 -0.590 1.00 96.62 197 LYS A N 1
ATOM 1521 C CA . LYS A 1 197 ? -0.486 8.436 -1.579 1.00 96.62 197 LYS A CA 1
ATOM 1522 C C . LYS A 1 197 ? -1.793 7.954 -0.961 1.00 96.62 197 LYS A C 1
ATOM 1524 O O . LYS A 1 197 ? -2.821 8.573 -1.209 1.00 96.62 197 LYS A O 1
ATOM 1529 N N . LEU A 1 198 ? -1.743 6.986 -0.045 1.00 95.06 198 LEU A N 1
ATOM 1530 C CA . LEU A 1 198 ? -2.913 6.588 0.753 1.00 95.06 198 LEU A CA 1
ATOM 1531 C C . LEU A 1 198 ? -3.552 7.776 1.474 1.00 95.06 198 LEU A C 1
ATOM 1533 O O . LEU A 1 198 ? -4.764 7.972 1.451 1.00 95.06 198 LEU A O 1
ATOM 1537 N N . LYS A 1 199 ? -2.717 8.619 2.086 1.00 95.50 199 LYS A N 1
ATOM 1538 C CA . LYS A 1 199 ? -3.179 9.834 2.752 1.00 95.50 199 LYS A CA 1
ATOM 1539 C C . LYS A 1 199 ? -3.819 10.827 1.780 1.00 95.50 199 LYS A C 1
ATOM 1541 O O . LYS A 1 199 ? -4.783 11.492 2.153 1.00 95.50 199 LYS A O 1
ATOM 1546 N N . GLU A 1 200 ? -3.263 10.993 0.585 1.00 94.75 200 GLU A N 1
ATOM 1547 C CA . GLU A 1 200 ? -3.809 11.880 -0.448 1.00 94.75 200 GLU A CA 1
ATOM 1548 C C . GLU A 1 200 ? -5.179 11.391 -0.930 1.00 94.75 200 GLU A C 1
ATOM 1550 O O . GLU A 1 200 ? -6.114 12.190 -0.936 1.00 94.75 200 GLU A O 1
ATOM 1555 N N . ILE A 1 201 ? -5.317 10.089 -1.209 1.00 93.56 201 ILE A N 1
ATOM 1556 C CA . ILE A 1 201 ? -6.590 9.445 -1.573 1.00 93.56 201 ILE A CA 1
ATOM 1557 C C . ILE A 1 201 ? -7.631 9.664 -0.471 1.00 93.56 201 ILE A C 1
ATOM 1559 O O . ILE A 1 201 ? -8.688 10.238 -0.723 1.00 93.56 201 ILE A O 1
ATOM 1563 N N . ALA A 1 202 ? -7.301 9.325 0.780 1.00 92.62 202 ALA A N 1
ATOM 1564 C CA . ALA A 1 202 ? -8.225 9.483 1.901 1.00 92.62 202 ALA A CA 1
ATOM 1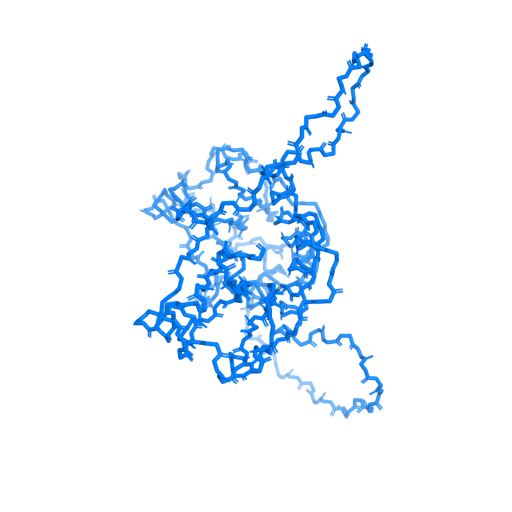565 C C . ALA A 1 202 ? -8.669 10.946 2.104 1.00 92.62 202 ALA A C 1
ATOM 1567 O O . ALA A 1 202 ? -9.840 11.215 2.362 1.00 92.62 202 ALA A O 1
ATOM 1568 N N . ASN A 1 203 ? -7.759 11.917 1.947 1.00 92.31 203 ASN A N 1
ATOM 1569 C CA . ASN A 1 203 ? -8.121 13.338 2.014 1.00 92.31 203 ASN A CA 1
ATOM 1570 C C . ASN A 1 203 ? -8.998 13.783 0.833 1.00 92.31 203 ASN A C 1
ATOM 1572 O O . ASN A 1 203 ? -9.857 14.646 1.009 1.00 92.31 203 ASN A O 1
ATOM 1576 N N . ALA A 1 204 ? -8.781 13.232 -0.362 1.00 90.38 204 ALA A N 1
ATOM 1577 C CA . ALA A 1 204 ? -9.589 13.548 -1.533 1.00 90.38 204 ALA A CA 1
ATOM 1578 C C . ALA A 1 204 ? -11.033 13.048 -1.377 1.00 90.38 204 ALA A C 1
ATOM 1580 O O . ALA A 1 204 ? -11.949 13.805 -1.706 1.00 90.38 204 ALA A O 1
ATOM 1581 N N . ARG A 1 205 ? -11.228 11.845 -0.811 1.00 89.38 205 ARG A N 1
ATOM 1582 C CA . ARG A 1 205 ? -12.555 11.270 -0.517 1.00 89.38 205 ARG A CA 1
ATOM 1583 C C . ARG A 1 205 ? -13.389 12.161 0.401 1.00 89.38 205 ARG A C 1
ATOM 1585 O O . ARG A 1 205 ? -14.550 12.420 0.118 1.00 89.38 205 ARG A O 1
ATOM 1592 N N . ILE A 1 206 ? -12.778 12.734 1.440 1.00 89.19 206 ILE A N 1
ATOM 1593 C CA . ILE A 1 206 ? -13.472 13.636 2.380 1.00 89.19 206 ILE A CA 1
ATOM 1594 C C . ILE A 1 206 ? -13.609 15.085 1.867 1.00 89.19 206 ILE A C 1
ATOM 1596 O O . ILE A 1 206 ? -13.828 16.007 2.650 1.00 89.19 206 ILE A O 1
ATOM 1600 N N . GLY A 1 207 ? -13.398 15.332 0.569 1.00 82.62 207 GLY A N 1
ATOM 1601 C CA . GLY A 1 207 ? -13.512 16.664 -0.034 1.00 82.62 207 GLY A CA 1
ATOM 1602 C C . GLY A 1 207 ? -12.379 17.636 0.321 1.00 82.62 207 GLY A C 1
ATOM 1603 O O . GLY A 1 207 ? -12.387 18.789 -0.115 1.00 82.62 207 GLY A O 1
ATOM 1604 N N . ASN A 1 208 ? -11.351 17.188 1.044 1.00 71.00 208 ASN A N 1
ATOM 1605 C CA . ASN A 1 208 ? -10.190 17.991 1.419 1.00 71.00 208 ASN A CA 1
ATOM 1606 C C . ASN A 1 208 ? -9.131 17.975 0.304 1.00 71.00 208 ASN A C 1
ATOM 1608 O O . ASN A 1 208 ? -7.966 17.618 0.507 1.00 71.00 208 ASN A O 1
ATOM 1612 N N . LYS A 1 209 ? -9.526 18.363 -0.915 1.00 54.03 209 LYS A N 1
ATOM 1613 C CA . LYS A 1 209 ? -8.569 18.581 -2.004 1.00 54.03 209 LYS A CA 1
ATOM 1614 C C . LYS A 1 209 ? -7.719 19.791 -1.632 1.00 54.03 209 LYS A C 1
ATOM 1616 O O . LYS A 1 209 ? -8.197 20.927 -1.653 1.00 54.03 209 LYS A O 1
ATOM 1621 N N . LYS A 1 210 ? -6.434 19.577 -1.318 1.00 47.81 210 LYS A N 1
ATOM 1622 C CA . LYS A 1 210 ? -5.456 20.671 -1.355 1.00 47.81 210 LYS A CA 1
ATOM 1623 C C . LYS A 1 210 ? -5.614 21.348 -2.711 1.00 47.81 210 LYS A C 1
ATOM 1625 O O . LYS A 1 210 ? -5.370 20.723 -3.737 1.00 47.81 210 LYS A O 1
ATOM 1630 N N . ARG A 1 211 ? -6.047 22.610 -2.700 1.00 40.09 211 ARG A N 1
ATOM 1631 C CA . ARG A 1 211 ? -6.082 23.478 -3.876 1.00 40.09 211 ARG A CA 1
ATOM 1632 C C . ARG A 1 211 ? -4.693 23.467 -4.513 1.00 40.09 211 ARG A C 1
ATOM 1634 O O . ARG A 1 211 ? -3.798 24.180 -4.059 1.00 40.09 211 ARG A O 1
ATOM 1641 N N . ALA A 1 212 ? -4.502 22.651 -5.544 1.00 36.91 212 ALA A N 1
ATOM 1642 C CA . ALA A 1 212 ? -3.441 22.879 -6.503 1.00 36.91 212 ALA A CA 1
ATOM 1643 C C . ALA A 1 212 ? -3.673 24.285 -7.079 1.00 36.91 212 ALA A C 1
ATOM 1645 O O . ALA A 1 212 ? -4.809 24.667 -7.361 1.00 36.91 212 ALA A O 1
ATOM 1646 N N . LYS A 1 213 ? -2.609 25.090 -7.132 1.00 40.53 213 LYS A N 1
ATOM 1647 C CA . LYS A 1 213 ? -2.612 26.474 -7.626 1.00 40.53 213 LYS A CA 1
ATOM 1648 C C . LYS A 1 213 ? -3.449 26.614 -8.910 1.00 40.53 213 LYS A C 1
ATOM 1650 O O . LYS A 1 213 ? -3.028 26.149 -9.960 1.00 40.53 213 LYS A O 1
ATOM 1655 N N . ALA A 1 214 ? -4.555 27.343 -8.819 1.00 34.78 214 ALA A N 1
ATOM 1656 C CA . ALA A 1 214 ? -5.219 28.011 -9.934 1.00 34.78 214 ALA A CA 1
ATOM 1657 C C . ALA A 1 214 ? -5.862 29.308 -9.408 1.00 34.78 214 ALA A C 1
ATOM 1659 O O . ALA A 1 214 ? -6.301 29.374 -8.255 1.00 34.78 214 ALA A O 1
ATOM 1660 N N . GLU A 1 215 ? -5.808 30.364 -10.216 1.00 37.69 215 GLU A N 1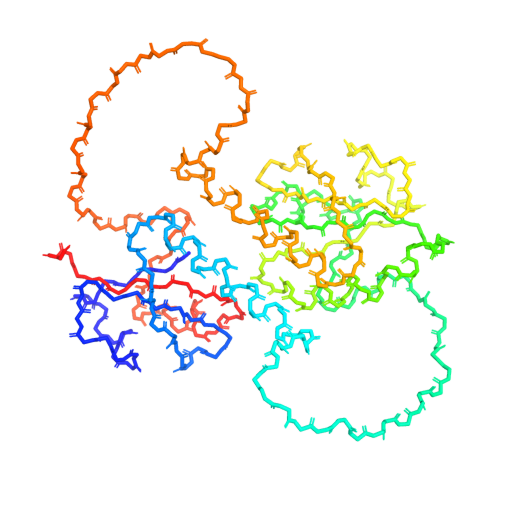
ATOM 1661 C CA . GLU A 1 215 ? -6.223 31.731 -9.891 1.00 37.69 215 GLU A CA 1
ATOM 1662 C C . GLU A 1 215 ? -7.734 31.882 -9.576 1.00 37.69 215 GLU A C 1
ATOM 1664 O O . GLU A 1 215 ? -8.556 31.032 -9.894 1.00 37.69 215 GLU A O 1
ATOM 1669 N N . LYS A 1 216 ? -8.048 32.987 -8.881 1.00 34.03 216 LYS A N 1
ATOM 1670 C CA . LYS A 1 216 ? -9.327 33.499 -8.310 1.00 34.03 216 LYS A CA 1
ATOM 1671 C C . LYS A 1 216 ? -10.563 33.495 -9.254 1.00 34.03 216 LYS A C 1
ATOM 1673 O O . LYS A 1 216 ? -10.347 33.466 -10.459 1.00 34.03 216 LYS A O 1
ATOM 1678 N N . PRO A 1 217 ? -11.829 33.669 -8.763 1.00 39.91 217 PRO A N 1
ATOM 1679 C CA . PRO A 1 217 ? -12.249 34.497 -7.612 1.00 39.91 217 PRO A CA 1
ATOM 1680 C C . PRO A 1 217 ? -13.215 33.874 -6.581 1.00 39.91 217 PRO A C 1
ATOM 1682 O O . PRO A 1 217 ? -13.687 32.753 -6.705 1.00 39.91 217 PRO A O 1
ATOM 1685 N N . LYS A 1 218 ? -13.403 34.643 -5.495 1.00 42.41 218 LYS A N 1
ATOM 1686 C CA . LYS A 1 218 ? -14.186 34.363 -4.283 1.00 42.41 218 LYS A CA 1
ATOM 1687 C C . LYS A 1 218 ? -15.692 34.358 -4.561 1.00 42.41 218 LYS A C 1
ATOM 1689 O O . LYS A 1 218 ? -16.191 35.340 -5.098 1.00 42.41 218 LYS A O 1
ATOM 1694 N N . GLU A 1 219 ? -16.389 33.367 -4.018 1.00 36.69 219 GLU A N 1
ATOM 1695 C CA . GLU A 1 219 ? -17.783 33.502 -3.597 1.00 36.69 219 GLU A CA 1
ATOM 1696 C C . GLU A 1 219 ? -17.936 32.871 -2.208 1.00 36.69 219 GLU A C 1
ATOM 1698 O O . GLU A 1 219 ? -17.329 31.847 -1.891 1.00 36.69 219 GLU A O 1
ATOM 1703 N N . GLU A 1 220 ? -18.636 33.593 -1.345 1.00 44.75 220 GLU A N 1
ATOM 1704 C CA . GLU A 1 220 ? -18.746 33.398 0.095 1.00 44.75 220 GLU A CA 1
ATOM 1705 C C . GLU A 1 220 ? -19.949 32.487 0.367 1.00 44.75 220 GLU A C 1
ATOM 1707 O O . GLU A 1 220 ? -21.084 32.875 0.101 1.00 44.75 220 GLU A O 1
ATOM 1712 N N . LYS A 1 221 ? -19.716 31.264 0.860 1.00 38.16 221 LYS A N 1
ATOM 1713 C CA . LYS A 1 221 ? -20.791 30.366 1.306 1.00 38.16 221 LYS A CA 1
ATOM 1714 C C . LYS A 1 221 ? -20.757 30.233 2.826 1.00 38.16 221 LYS A C 1
ATOM 1716 O O . LYS A 1 221 ? -19.714 29.943 3.409 1.00 38.16 221 LYS A O 1
ATOM 1721 N N . GLN A 1 222 ? -21.908 30.514 3.429 1.00 33.16 222 GLN A N 1
ATOM 1722 C CA . GLN A 1 222 ? -22.195 30.420 4.860 1.00 33.16 222 GLN A CA 1
ATOM 1723 C C . GLN A 1 222 ? -22.127 28.957 5.337 1.00 33.16 222 GLN A C 1
ATOM 1725 O O . GLN A 1 222 ? -22.350 28.061 4.521 1.00 33.16 222 GLN A O 1
ATOM 1730 N N . PRO A 1 223 ? -21.814 28.703 6.622 1.00 39.59 223 PRO A N 1
ATOM 1731 C CA . PRO A 1 223 ? -21.714 27.348 7.150 1.00 39.59 223 PRO A CA 1
ATOM 1732 C C . PRO A 1 223 ? -23.088 26.666 7.193 1.00 39.59 223 PRO A C 1
ATOM 1734 O O . PRO A 1 223 ? -24.054 27.206 7.730 1.00 39.59 223 PRO A O 1
ATOM 1737 N N . GLU A 1 224 ? -23.137 25.479 6.602 1.00 46.97 224 GLU A N 1
ATOM 1738 C CA . GLU A 1 224 ? -24.224 24.505 6.690 1.00 46.97 224 GLU A CA 1
ATOM 1739 C C . GLU A 1 224 ? -24.166 23.834 8.082 1.00 46.97 224 GLU A C 1
ATOM 1741 O O . GLU A 1 224 ? -23.058 23.627 8.588 1.00 46.97 224 GLU A O 1
ATOM 1746 N N . PRO A 1 225 ? -25.302 23.570 8.756 1.00 36.88 225 PRO A N 1
ATOM 1747 C CA . PRO A 1 225 ? -25.292 22.990 10.099 1.00 36.88 225 PRO A CA 1
ATOM 1748 C C . PRO A 1 225 ? -24.734 21.558 10.091 1.00 36.88 225 PRO A C 1
ATOM 1750 O O . PRO A 1 225 ? -25.014 20.787 9.176 1.00 36.88 225 PRO A O 1
ATOM 1753 N N . GLU A 1 226 ? -23.947 21.226 11.120 1.00 46.00 226 GLU A N 1
ATOM 1754 C CA . GLU A 1 226 ? -23.440 19.871 11.376 1.00 46.00 226 GLU A CA 1
ATOM 1755 C C . GLU A 1 226 ? -24.610 18.870 11.442 1.00 46.00 226 GLU A C 1
ATOM 1757 O O . GLU A 1 226 ? -25.584 19.149 12.150 1.00 46.00 226 GLU A O 1
ATOM 1762 N N . PRO A 1 227 ? -24.559 17.729 10.727 1.00 45.06 227 PRO A N 1
ATOM 1763 C CA . PRO A 1 227 ? -25.571 16.693 10.880 1.00 45.06 227 PRO A CA 1
ATOM 1764 C C . PRO A 1 227 ? -25.429 16.013 12.248 1.00 45.06 227 PRO A C 1
ATOM 1766 O O . PRO A 1 227 ? -24.318 15.742 12.708 1.00 45.06 227 PRO A O 1
ATOM 1769 N N . GLU A 1 228 ? -26.570 15.750 12.891 1.00 43.72 228 GLU A N 1
ATOM 1770 C CA . GLU A 1 228 ? -26.673 14.861 14.052 1.00 43.72 228 GLU A CA 1
ATOM 1771 C C . GLU A 1 228 ? -26.071 13.490 13.705 1.00 43.72 228 GLU A C 1
ATOM 1773 O O . GLU A 1 228 ? -26.155 13.041 12.561 1.00 43.72 228 GLU A O 1
ATOM 1778 N N . ALA A 1 229 ? -25.430 12.847 14.684 1.00 46.00 229 ALA A N 1
ATOM 1779 C CA . ALA A 1 229 ? -24.777 11.555 14.520 1.00 46.00 229 ALA A CA 1
ATOM 1780 C C . ALA A 1 229 ? -25.807 10.463 14.178 1.00 46.00 229 ALA A C 1
ATOM 1782 O O . ALA A 1 229 ? -26.388 9.829 15.057 1.00 46.00 229 ALA A O 1
ATOM 1783 N N . GLU A 1 230 ? -26.061 10.252 12.889 1.00 52.00 230 GLU A N 1
ATOM 1784 C CA . GLU A 1 230 ? -26.772 9.071 12.416 1.00 52.00 230 GLU A CA 1
ATOM 1785 C C . GLU A 1 230 ? -25.832 7.859 12.478 1.00 52.00 230 GLU A C 1
ATOM 1787 O O . GLU A 1 230 ? -24.632 7.963 12.213 1.00 52.00 230 GLU A O 1
ATOM 1792 N N . ALA A 1 231 ? -26.371 6.702 12.875 1.00 53.09 231 ALA A N 1
ATOM 1793 C CA . ALA A 1 231 ? -25.613 5.457 12.928 1.00 53.09 231 ALA A CA 1
ATOM 1794 C C . ALA A 1 231 ? -24.973 5.165 11.557 1.00 53.09 231 ALA A C 1
ATOM 1796 O O . ALA A 1 231 ? -25.641 5.385 10.544 1.00 53.09 231 ALA A O 1
ATOM 1797 N N . PRO A 1 232 ? -23.734 4.637 11.499 1.00 55.28 232 PRO A N 1
ATOM 1798 C CA . PRO A 1 232 ? -23.117 4.264 10.234 1.00 55.28 232 PRO A CA 1
ATOM 1799 C C . PRO A 1 232 ? -23.983 3.201 9.551 1.00 55.28 232 PRO A C 1
ATOM 1801 O O . PRO A 1 232 ? -24.025 2.038 9.953 1.00 55.28 232 PRO A O 1
ATOM 1804 N N . THR A 1 233 ? -24.731 3.609 8.529 1.00 46.75 233 THR A N 1
ATOM 1805 C CA . THR A 1 233 ? -25.336 2.689 7.571 1.00 46.75 233 THR A CA 1
ATOM 1806 C C . THR A 1 233 ? -24.186 2.147 6.738 1.00 46.75 233 THR A C 1
ATOM 1808 O O . THR A 1 233 ? -23.409 2.953 6.248 1.00 46.75 233 THR A O 1
ATOM 1811 N N . GLY A 1 234 ? -24.021 0.825 6.646 1.00 48.19 234 GLY A N 1
ATOM 1812 C CA . GLY A 1 234 ? -22.858 0.188 6.014 1.00 48.19 234 GLY A CA 1
ATOM 1813 C C . GLY A 1 234 ? -22.616 0.631 4.568 1.00 48.19 234 GLY A C 1
ATOM 1814 O O . GLY A 1 234 ? -23.092 -0.012 3.638 1.00 48.19 234 GLY A O 1
ATOM 1815 N N . ASP A 1 235 ? -21.881 1.726 4.408 1.00 54.56 235 ASP A N 1
ATOM 1816 C CA . ASP A 1 235 ? -21.210 2.136 3.182 1.00 54.56 235 ASP A CA 1
ATOM 1817 C C . ASP A 1 235 ? -19.965 1.253 2.990 1.00 54.56 235 ASP A C 1
ATOM 1819 O O . ASP A 1 235 ? -19.374 0.796 3.971 1.00 54.56 235 ASP A O 1
ATOM 1823 N N . ASP A 1 236 ? -19.521 1.056 1.743 1.00 62.97 236 ASP A N 1
ATOM 1824 C CA . ASP A 1 236 ? -18.413 0.146 1.384 1.00 62.97 236 ASP A CA 1
ATOM 1825 C C . ASP A 1 236 ? -17.100 0.382 2.177 1.00 62.97 236 ASP A C 1
ATOM 1827 O O . ASP A 1 236 ? -16.273 -0.517 2.306 1.00 62.97 236 ASP A O 1
ATOM 1831 N N . ASP A 1 237 ? -16.900 1.574 2.754 1.00 78.06 237 ASP A N 1
ATOM 1832 C CA . ASP A 1 237 ? -15.684 1.952 3.491 1.00 78.06 237 ASP A CA 1
ATOM 1833 C C . ASP A 1 237 ? -15.737 1.665 5.021 1.00 78.06 237 ASP A C 1
ATOM 1835 O O . ASP A 1 237 ? -14.695 1.699 5.707 1.00 78.06 237 ASP A O 1
ATOM 1839 N N . VAL A 1 238 ? -16.924 1.383 5.587 1.00 86.38 238 VAL A N 1
ATOM 1840 C CA . VAL A 1 238 ? -17.131 1.096 7.022 1.00 86.38 238 VAL A CA 1
ATOM 1841 C C . VAL A 1 238 ? -17.862 -0.232 7.210 1.00 86.38 238 VAL A C 1
ATOM 1843 O O . VAL A 1 238 ? -19.067 -0.350 7.009 1.00 86.38 238 VAL A O 1
ATOM 1846 N N . VAL A 1 239 ? -17.124 -1.227 7.691 1.00 89.56 239 VAL A N 1
ATOM 1847 C CA . VAL A 1 239 ? -17.654 -2.548 8.021 1.00 89.56 239 VAL A CA 1
ATOM 1848 C C . VAL A 1 239 ? -18.355 -2.488 9.375 1.00 89.56 239 VAL A C 1
ATOM 1850 O O . VAL A 1 239 ? -17.760 -2.110 10.388 1.00 89.56 239 VAL A O 1
ATOM 1853 N N . VAL A 1 240 ? -19.626 -2.883 9.399 1.00 88.31 240 VAL A N 1
ATOM 1854 C CA . VAL A 1 240 ? -20.379 -3.051 10.644 1.00 88.31 240 VAL A CA 1
ATOM 1855 C C . VAL A 1 240 ? -19.947 -4.359 11.300 1.00 88.31 240 VAL A C 1
ATOM 1857 O O . VAL A 1 240 ? -20.137 -5.448 10.755 1.00 88.31 240 VAL A O 1
ATOM 1860 N N . LEU A 1 241 ? -19.353 -4.232 12.478 1.00 89.06 241 LEU A N 1
ATOM 1861 C CA . LEU A 1 241 ? -18.880 -5.340 13.285 1.00 89.06 241 LEU A CA 1
ATOM 1862 C C . LEU A 1 241 ? -19.915 -5.664 14.371 1.00 89.06 241 LEU A C 1
ATOM 1864 O O . LEU A 1 241 ? -20.473 -4.783 15.024 1.00 89.06 241 LEU A O 1
ATOM 1868 N N . THR A 1 242 ? -20.152 -6.956 14.539 1.00 87.75 242 THR A N 1
ATOM 1869 C CA . THR A 1 242 ? -21.119 -7.586 15.441 1.00 87.75 242 THR A CA 1
ATOM 1870 C C . THR A 1 242 ? -20.412 -8.647 16.266 1.00 87.75 242 THR A C 1
ATOM 1872 O O . THR A 1 242 ? -19.383 -9.167 15.837 1.00 87.75 242 THR A O 1
ATOM 1875 N N . ASP A 1 243 ? -21.001 -9.072 17.376 1.00 86.19 243 ASP A N 1
ATOM 1876 C CA . ASP A 1 243 ? -20.497 -10.169 18.203 1.00 86.19 243 ASP A CA 1
ATOM 1877 C C . ASP A 1 243 ? -20.244 -11.447 17.372 1.00 86.19 243 ASP A C 1
ATOM 1879 O O . ASP A 1 243 ? -19.362 -12.242 17.689 1.00 86.19 243 ASP A O 1
ATOM 1883 N N . SER A 1 244 ? -20.989 -11.639 16.275 1.00 86.19 244 SER A N 1
ATOM 1884 C CA . SER A 1 244 ? -20.889 -12.827 15.418 1.00 86.19 244 SER A CA 1
ATOM 1885 C C . SER A 1 244 ? -19.759 -12.804 14.385 1.00 86.19 244 SER A C 1
ATOM 1887 O O . SER A 1 244 ? -19.286 -13.873 14.010 1.00 86.19 244 SER A O 1
ATOM 1889 N N . ASN A 1 245 ? -19.325 -11.625 13.928 1.00 86.75 245 ASN A N 1
ATOM 1890 C CA . ASN A 1 245 ? -18.295 -11.493 12.888 1.00 86.75 245 ASN A CA 1
ATOM 1891 C C . ASN A 1 245 ? -17.021 -10.801 13.390 1.00 86.75 245 ASN A C 1
ATOM 1893 O O . ASN A 1 245 ? -16.015 -10.830 12.695 1.00 86.75 245 ASN A O 1
ATOM 1897 N N . PHE A 1 246 ? -17.022 -10.231 14.598 1.00 87.12 246 PHE A N 1
ATOM 1898 C CA . PHE A 1 246 ? -15.879 -9.499 15.141 1.00 87.12 246 PHE A CA 1
ATOM 1899 C C . PHE A 1 246 ? -14.599 -10.346 15.150 1.00 87.12 246 PHE A C 1
ATOM 1901 O O . PHE A 1 246 ? -13.555 -9.908 14.672 1.00 87.12 246 PHE A O 1
ATOM 1908 N N . ALA A 1 247 ? -14.683 -11.587 15.632 1.00 84.88 247 ALA A N 1
ATOM 1909 C CA . ALA A 1 247 ? -13.525 -12.475 15.692 1.00 84.88 247 ALA A CA 1
ATOM 1910 C C . ALA A 1 247 ? -13.002 -12.865 14.296 1.00 84.88 247 ALA A C 1
ATOM 1912 O O . ALA A 1 247 ? -11.796 -12.897 14.062 1.00 84.88 247 ALA A O 1
ATOM 1913 N N . GLU A 1 248 ? -13.901 -13.143 13.352 1.00 85.44 248 GLU A N 1
ATOM 1914 C CA . GLU A 1 248 ? -13.522 -13.567 12.001 1.00 85.44 248 GLU A CA 1
ATOM 1915 C C . GLU A 1 248 ? -12.975 -12.400 11.169 1.00 85.44 248 GLU A C 1
ATOM 1917 O O . GLU A 1 248 ? -11.917 -12.516 10.557 1.00 85.44 248 GLU A O 1
ATOM 1922 N N . GLU A 1 249 ? -13.654 -11.257 11.199 1.00 85.62 249 GLU A N 1
ATOM 1923 C CA . GLU A 1 249 ? -13.325 -10.095 10.370 1.00 85.62 249 GLU A CA 1
ATOM 1924 C C . GLU A 1 249 ? -12.137 -9.305 10.923 1.00 85.62 249 GLU A C 1
ATOM 1926 O O . GLU A 1 249 ? -11.315 -8.790 10.165 1.00 85.62 249 GLU A O 1
ATOM 1931 N N . LEU A 1 250 ? -12.016 -9.199 12.250 1.00 88.69 250 LEU A N 1
ATOM 1932 C CA . LEU A 1 250 ? -11.001 -8.358 12.879 1.00 88.69 250 LEU A CA 1
ATOM 1933 C C . LEU A 1 250 ? -9.884 -9.157 13.542 1.00 88.69 250 LEU A C 1
ATOM 1935 O O . LEU A 1 250 ? -8.709 -8.858 13.312 1.00 88.69 250 LEU A O 1
ATOM 1939 N N . GLU A 1 251 ? -10.214 -10.134 14.388 1.00 84.94 251 GLU A N 1
ATOM 1940 C CA . GLU A 1 251 ? -9.197 -10.828 15.194 1.00 84.94 251 GLU A CA 1
ATOM 1941 C C . GLU A 1 251 ? -8.367 -11.804 14.355 1.00 84.94 251 GLU A C 1
ATOM 1943 O O . GLU A 1 251 ? -7.167 -11.950 14.593 1.00 84.94 251 GLU A O 1
ATOM 1948 N N . ALA A 1 252 ? -8.969 -12.429 13.339 1.00 85.44 252 ALA A N 1
ATOM 1949 C CA . ALA A 1 252 ? -8.259 -13.296 12.400 1.00 85.44 252 ALA A CA 1
ATOM 1950 C C . ALA A 1 252 ? -7.566 -12.527 11.258 1.00 85.44 252 ALA A C 1
ATOM 1952 O O . ALA A 1 252 ? -6.725 -13.095 10.553 1.00 85.44 252 ALA A O 1
ATOM 1953 N N . SER A 1 253 ? -7.882 -11.241 11.073 1.00 86.81 253 SER A N 1
ATOM 1954 C CA . SER A 1 253 ? -7.318 -10.433 9.992 1.00 86.81 253 SER A CA 1
ATOM 1955 C C . SER A 1 253 ? -5.845 -10.094 10.230 1.00 86.81 253 SER A C 1
ATOM 1957 O O . SER A 1 253 ? -5.433 -9.663 11.309 1.00 86.81 253 SER A O 1
ATOM 1959 N N . GLN A 1 254 ? -5.038 -10.230 9.176 1.00 83.94 254 GLN A N 1
ATOM 1960 C CA . GLN A 1 254 ? -3.636 -9.795 9.164 1.00 83.94 254 GLN A CA 1
ATOM 1961 C C . GLN A 1 254 ? -3.483 -8.288 8.892 1.00 83.94 254 GLN A C 1
ATOM 1963 O O . GLN A 1 254 ? -2.378 -7.744 8.970 1.00 83.94 254 GLN A O 1
ATOM 1968 N N . GLU A 1 255 ? -4.578 -7.605 8.568 1.00 89.38 255 GLU A N 1
ATOM 1969 C CA . GLU A 1 255 ? -4.585 -6.200 8.178 1.00 89.38 255 GLU A CA 1
ATOM 1970 C C . GLU A 1 255 ? -4.805 -5.295 9.384 1.00 89.38 255 GLU A C 1
ATOM 1972 O O . GLU A 1 255 ? -5.479 -5.685 10.331 1.00 89.38 255 GLU A O 1
ATOM 1977 N N . PRO A 1 256 ? -4.256 -4.077 9.413 1.00 90.81 256 PRO A N 1
ATOM 1978 C CA . PRO A 1 256 ? -4.536 -3.123 10.479 1.00 90.81 256 PRO A CA 1
ATOM 1979 C C . PRO A 1 256 ? -5.962 -2.551 10.383 1.00 90.81 256 PRO A C 1
ATOM 1981 O O . PRO A 1 256 ? -6.382 -2.087 9.327 1.00 90.81 256 PRO A O 1
ATOM 1984 N N . TRP A 1 257 ? -6.668 -2.477 11.514 1.00 92.06 257 TRP A N 1
ATOM 1985 C CA . TRP A 1 257 ? -8.037 -1.959 11.602 1.00 92.06 257 TRP A CA 1
ATOM 1986 C C . TRP A 1 257 ? -8.119 -0.701 12.467 1.00 92.06 257 TRP A C 1
ATOM 1988 O O . TRP A 1 257 ? -7.440 -0.564 13.484 1.00 92.06 257 TRP A O 1
ATOM 1998 N N . PHE A 1 258 ? -8.993 0.222 12.081 1.00 91.81 258 PHE A N 1
ATOM 1999 C CA . PHE A 1 258 ? -9.412 1.341 12.921 1.00 91.81 258 PHE A CA 1
ATOM 2000 C C . PHE A 1 258 ? -10.892 1.149 13.228 1.00 91.81 258 PHE A C 1
ATOM 2002 O O . PHE A 1 258 ? -11.690 1.064 12.290 1.00 91.81 258 PHE A O 1
ATOM 2009 N N . VAL A 1 259 ? -11.223 1.011 14.512 1.00 92.50 259 VAL A N 1
ATOM 2010 C CA . VAL A 1 259 ? -12.557 0.614 14.970 1.00 92.50 259 VAL A CA 1
ATOM 2011 C C . VAL A 1 259 ? -13.129 1.655 15.908 1.00 92.50 259 VAL A C 1
ATOM 2013 O O . VAL A 1 259 ? -12.481 2.070 16.871 1.00 92.50 259 VAL A O 1
ATOM 2016 N N . GLU A 1 260 ? -14.362 2.048 15.629 1.00 91.50 260 GLU A N 1
ATOM 2017 C CA . GLU A 1 260 ? -15.179 2.854 16.521 1.00 91.50 260 GLU A CA 1
ATOM 2018 C C . GLU A 1 260 ? -16.156 1.969 17.301 1.00 91.50 260 GLU A C 1
ATOM 2020 O O . GLU A 1 260 ? -16.921 1.205 16.722 1.00 91.50 260 GLU A O 1
ATOM 2025 N N . PHE A 1 261 ? -16.152 2.107 18.623 1.00 90.56 261 PHE A N 1
ATOM 2026 C CA . PHE A 1 261 ? -17.158 1.547 19.516 1.00 90.56 261 PHE A CA 1
ATOM 2027 C C . PHE A 1 261 ? -18.106 2.677 19.927 1.00 90.56 261 PHE A C 1
ATOM 2029 O O . PHE A 1 261 ? -17.686 3.624 20.607 1.00 90.56 261 PHE A O 1
ATOM 2036 N N . TYR A 1 262 ? -19.369 2.595 19.506 1.00 88.88 262 TYR A N 1
ATOM 2037 C CA . TYR A 1 262 ? -20.353 3.666 19.675 1.00 88.88 262 TYR A CA 1
ATOM 2038 C C . TYR A 1 262 ? -21.630 3.188 20.374 1.00 88.88 262 TYR A C 1
ATOM 2040 O O . TYR A 1 262 ? -21.890 1.993 20.504 1.00 88.88 262 TYR A O 1
ATOM 2048 N N . ALA A 1 263 ? -22.434 4.154 20.820 1.00 85.00 263 ALA A N 1
ATOM 2049 C CA . ALA A 1 263 ? -23.810 3.948 21.246 1.00 85.00 263 ALA A CA 1
ATOM 2050 C C . ALA A 1 263 ? -24.700 4.997 20.553 1.00 85.00 263 ALA A C 1
ATOM 2052 O O . ALA A 1 263 ? -24.297 6.159 20.527 1.00 85.00 263 ALA A O 1
ATOM 2053 N N . PRO A 1 264 ? -25.893 4.661 20.020 1.00 78.56 264 PRO A N 1
ATOM 2054 C CA . PRO A 1 264 ? -26.670 5.576 19.170 1.00 78.56 264 PRO A CA 1
ATOM 2055 C C . PRO A 1 264 ? -27.175 6.860 19.846 1.00 78.56 264 PRO A C 1
ATOM 2057 O O . PRO A 1 264 ? -27.752 7.707 19.179 1.00 78.56 264 PRO A O 1
ATOM 2060 N N . TRP A 1 265 ? -27.039 6.987 21.168 1.00 72.56 265 TRP A N 1
ATOM 2061 C CA . TRP A 1 265 ? -27.471 8.163 21.931 1.00 72.56 265 TRP A CA 1
ATOM 2062 C C . TRP A 1 265 ? -26.336 9.162 22.225 1.00 72.56 265 TRP A C 1
ATOM 2064 O O . TRP A 1 265 ? -26.566 10.117 22.971 1.00 72.56 265 TRP A O 1
ATOM 2074 N N . CYS A 1 266 ? -25.121 8.902 21.732 1.00 60.66 266 CYS A N 1
ATOM 2075 C CA . CYS A 1 266 ? -23.915 9.699 21.971 1.00 60.66 266 CYS A CA 1
ATOM 2076 C C . CYS A 1 266 ? -23.555 10.604 20.793 1.00 60.66 266 CYS A C 1
ATOM 2078 O O . CYS A 1 266 ? -23.794 10.197 19.639 1.00 60.66 266 CYS A O 1
#